Protein 8ON4 (pdb70)

Organism: Bdellovibrio bacteriovorus (strain ATCC 15356 / DSM 50701 / NCIMB 9529 / HD100) (NCBI:txid264462)

Nearest PDB structures (foldseek):
  8on4-assembly1_A  TM=1.005E+00  e=2.276E-37  Bdellovibrio bacteriovorus HD100
  8oml-assembly1_B  TM=9.926E-01  e=1.071E-33  Bdellovibrio bacteriovorus HD100
  4uw8-assembly3_H  TM=2.958E-01  e=2.682E+00  Tequintavirus T5
  5aq5-assembly1_C  TM=2.755E-01  e=2.428E+00  Tequintavirus T5
  4uw8-assembly3_G  TM=2.967E-01  e=3.272E+00  Tequintavirus T5

Foldseek 3Di:
DKDKDKAAPDDPPDPDHFIKIWIWDAPVVGDDTDTQWILGSVRAIDGNDDDDPHNDHYPDDDADDDQEEWEWDAAPVGTDIDGSDDFVRLVVQAFDKHKDFWWYYWAFHQPPQFQDDPQGTKIFATDTDPWGWMKIWGWDDPVPTIKIWIKTWADWTFIAHSVRHGPAIGIWIKTWMWIQDVVRRGIHTNWMWIDHPPRTDTTD

B-factor: mean 30.62, std 11.07, range [15.85, 95.48]

Solvent-accessible surface area: 10779 Å² total; per-residue (Å²): 131,73,40,105,59,157,50,62,50,106,99,73,147,67,126,83,38,20,51,48,56,21,55,14,59,33,84,159,90,50,139,45,45,74,73,64,42,0,64,22,102,74,34,11,33,0,55,44,39,46,81,5,129,45,133,114,30,48,112,56,76,142,188,64,76,100,47,29,75,0,21,0,20,50,37,127,76,30,44,86,31,62,31,59,17,90,32,72,91,0,60,77,57,73,53,67,72,6,94,16,92,18,8,2,0,52,0,7,0,24,77,73,6,0,60,43,28,103,41,42,0,6,43,0,24,9,71,68,41,118,194,7,5,61,0,68,0,56,3,84,43,77,70,82,25,0,4,0,54,0,72,3,47,10,96,40,0,1,4,51,44,70,89,44,78,85,98,23,70,5,107,4,62,0,61,0,13,0,26,53,21,78,94,35,82,39,11,21,0,62,75,3,110,10,104,0,63,135,75,114,2,35,1,147

Structure (mmCIF, N/CA/C/O backbone):
data_8ON4
#
_entry.id   8ON4
#
_cell.length_a   82.940
_cell.length_b   82.940
_cell.length_c   67.670
_cell.angle_alpha   90.00
_cell.angle_beta   90.00
_cell.angle_gamma   120.00
#
_symmetry.space_group_name_H-M   'H 3'
#
loop_
_entity.id
_entity.type
_entity.pdbx_description
1 polymer 'Cell wall surface anchor family protein'
2 water water
#
loop_
_atom_site.group_PDB
_atom_site.id
_atom_site.type_symbol
_atom_site.label_atom_id
_atom_site.label_alt_id
_atom_site.label_comp_id
_atom_site.label_asym_id
_atom_site.label_entity_id
_atom_site.label_seq_id
_atom_site.pdbx_PDB_ins_code
_atom_site.Cartn_x
_atom_site.Cartn_y
_atom_site.Cartn_z
_atom_site.occupancy
_atom_site.B_iso_or_equiv
_atom_site.auth_seq_id
_atom_site.auth_comp_id
_atom_site.auth_asym_id
_atom_site.auth_atom_id
_atom_site.pdbx_PDB_model_num
ATOM 1 N N . ASN A 1 36 ? 10.911 -10.464 -6.561 1.00 52.32 948 ASN A N 1
ATOM 2 C CA . ASN A 1 36 ? 10.311 -9.265 -5.978 1.00 48.14 948 ASN A CA 1
ATOM 3 C C . ASN A 1 36 ? 9.753 -8.316 -7.038 1.00 37.48 948 ASN A C 1
ATOM 4 O O . ASN A 1 36 ? 10.326 -8.147 -8.112 1.00 40.04 948 ASN A O 1
ATOM 9 N N . ALA A 1 37 ? 8.610 -7.717 -6.725 1.00 38.59 949 ALA A N 1
ATOM 10 C CA . ALA A 1 37 ? 7.979 -6.719 -7.570 1.00 39.22 949 ALA A CA 1
ATOM 11 C C . ALA A 1 37 ? 7.595 -5.547 -6.685 1.00 35.07 949 ALA A C 1
ATOM 12 O O . ALA A 1 37 ? 7.378 -5.717 -5.486 1.00 43.22 949 ALA A O 1
ATOM 14 N N . SER A 1 38 ? 7.507 -4.359 -7.275 1.00 41.42 950 SER A N 1
ATOM 15 C CA . SER A 1 38 ? 7.208 -3.182 -6.472 1.00 35.89 950 SER A CA 1
ATOM 16 C C . SER A 1 38 ? 6.753 -2.049 -7.369 1.00 37.62 950 SER A C 1
ATOM 17 O O . SER A 1 38 ? 7.003 -2.047 -8.575 1.00 33.85 950 SER A O 1
ATOM 20 N N . ILE A 1 39 ? 6.099 -1.069 -6.752 1.00 39.07 951 ILE A N 1
ATOM 21 C CA . ILE A 1 39 ? 5.634 0.129 -7.443 1.00 32.77 951 ILE A CA 1
ATOM 22 C C . ILE A 1 39 ? 6.144 1.321 -6.645 1.00 34.89 951 ILE A C 1
ATOM 23 O O . ILE A 1 39 ? 5.890 1.416 -5.438 1.00 41.59 951 ILE A O 1
ATOM 28 N N . ASN A 1 40 ? 6.885 2.207 -7.300 1.00 36.64 952 ASN A N 1
ATOM 29 C CA . ASN A 1 40 ? 7.506 3.345 -6.636 1.00 33.23 952 ASN A CA 1
ATOM 30 C C . ASN A 1 40 ? 6.993 4.661 -7.204 1.00 31.38 952 ASN A C 1
ATOM 31 O O . ASN A 1 40 ? 6.792 4.801 -8.412 1.00 33.76 952 ASN A O 1
ATOM 36 N N . PHE A 1 41 ? 6.790 5.632 -6.321 1.00 41.06 953 PHE A N 1
ATOM 37 C CA . PHE A 1 41 ? 6.471 6.994 -6.718 1.00 35.18 953 PHE A CA 1
ATOM 38 C C . PHE A 1 41 ? 7.756 7.792 -6.577 1.00 35.83 953 PHE A C 1
ATOM 39 O O . PHE A 1 41 ? 8.352 7.814 -5.496 1.00 40.70 953 PHE A O 1
ATOM 47 N N . VAL A 1 42 ? 8.189 8.422 -7.670 1.00 33.83 954 VAL A N 1
ATOM 48 C CA . VAL A 1 42 ? 9.526 8.997 -7.773 1.00 39.34 954 VAL A CA 1
ATOM 49 C C . VAL A 1 42 ? 9.419 10.446 -8.224 1.00 36.09 954 VAL A C 1
ATOM 50 O O . VAL A 1 42 ? 8.766 10.735 -9.227 1.00 34.76 954 VAL A O 1
ATOM 54 N N . ALA A 1 43 ? 10.079 11.350 -7.503 1.00 42.07 955 ALA A N 1
ATOM 55 C CA . ALA A 1 43 ? 10.124 12.751 -7.909 1.00 38.67 955 ALA A CA 1
ATOM 56 C C . ALA A 1 43 ? 10.859 12.901 -9.237 1.00 40.23 955 ALA A C 1
ATOM 57 O O . ALA A 1 43 ? 11.892 12.264 -9.466 1.00 45.04 955 ALA A O 1
ATOM 59 N N . THR A 1 44 ? 10.319 13.741 -10.123 1.00 39.40 956 THR A N 1
ATOM 60 C CA . THR A 1 44 ? 10.926 13.991 -11.428 1.00 35.34 956 THR A CA 1
ATOM 61 C C . THR A 1 44 ? 11.552 15.378 -11.548 1.00 39.60 956 THR A C 1
ATOM 62 O O . THR A 1 44 ? 11.935 15.783 -12.652 1.00 41.28 956 THR A O 1
ATOM 66 N N . GLU A 1 45 ? 11.662 16.104 -10.443 1.00 42.58 957 GLU A N 1
ATOM 67 C CA . GLU A 1 45 ? 12.254 17.436 -10.373 1.00 42.30 957 GLU A CA 1
ATOM 68 C C . GLU A 1 45 ? 12.442 17.771 -8.900 1.00 47.19 957 GLU A C 1
ATOM 69 O O . GLU A 1 45 ? 11.947 17.067 -8.015 1.00 44.51 957 GLU A O 1
ATOM 75 N N . ALA A 1 46 ? 13.166 18.854 -8.644 1.00 47.65 958 ALA A N 1
ATOM 76 C CA . ALA A 1 46 ? 13.276 19.352 -7.283 1.00 49.45 958 ALA A CA 1
ATOM 77 C C . ALA A 1 46 ? 11.914 19.843 -6.805 1.00 54.34 958 ALA A C 1
ATOM 78 O O . ALA A 1 46 ? 11.131 20.394 -7.582 1.00 60.02 958 ALA A O 1
ATOM 80 N N . HIS A 1 47 ? 11.618 19.615 -5.524 1.00 61.40 959 HIS A N 1
ATOM 81 C CA . HIS A 1 47 ? 10.360 20.043 -4.908 1.00 69.66 959 HIS A CA 1
ATOM 82 C C . HIS A 1 47 ? 10.684 21.045 -3.806 1.00 66.54 959 HIS A C 1
ATOM 83 O O . HIS A 1 47 ? 11.197 20.660 -2.750 1.00 76.51 959 HIS A O 1
ATOM 90 N N . THR A 1 48 ? 10.393 22.326 -4.047 1.00 63.44 960 THR A N 1
ATOM 91 C CA . THR A 1 48 ? 10.540 23.351 -3.016 1.00 79.45 960 THR A CA 1
ATOM 92 C C . THR A 1 48 ? 9.283 23.427 -2.155 1.00 80.98 960 THR A C 1
ATOM 93 O O . THR A 1 48 ? 9.355 23.367 -0.923 1.00 86.46 960 THR A O 1
ATOM 97 N N . ALA A 1 49 ? 8.130 23.594 -2.794 1.00 88.85 961 ALA A N 1
ATOM 98 C CA . ALA A 1 49 ? 6.873 23.319 -2.128 1.00 80.92 961 ALA A CA 1
ATOM 99 C C . ALA A 1 49 ? 6.744 21.813 -1.959 1.00 78.57 961 ALA A C 1
ATOM 100 O O . ALA A 1 49 ? 7.331 21.034 -2.716 1.00 77.56 961 ALA A O 1
ATOM 102 N N . SER A 1 50 ? 5.976 21.406 -0.943 1.00 79.91 962 SER A N 1
ATOM 103 C CA . SER A 1 50 ? 5.803 19.986 -0.645 1.00 78.89 962 SER A CA 1
ATOM 104 C C . SER A 1 50 ? 5.402 19.185 -1.884 1.00 78.88 962 SER A C 1
ATOM 105 O O . SER A 1 50 ? 5.692 17.985 -1.976 1.00 74.31 962 SER A O 1
ATOM 108 N N . ALA A 1 51 ? 4.760 19.832 -2.851 1.00 72.46 963 ALA A N 1
ATOM 109 C CA . ALA A 1 51 ? 4.289 19.191 -4.065 1.00 67.39 963 ALA A CA 1
ATOM 110 C C . ALA A 1 51 ? 5.190 19.531 -5.250 1.00 62.68 963 ALA A C 1
ATOM 111 O O . ALA A 1 51 ? 5.781 20.612 -5.319 1.00 68.31 963 ALA A O 1
ATOM 113 N N . GLY A 1 52 ? 5.277 18.595 -6.187 1.00 51.60 964 GLY A N 1
ATOM 114 C CA . GLY A 1 52 ? 6.066 18.784 -7.391 1.00 51.81 964 GLY A CA 1
ATOM 115 C C . GLY A 1 52 ? 5.892 17.590 -8.305 1.00 42.77 964 GLY A C 1
ATOM 116 O O . GLY A 1 52 ? 5.124 16.664 -8.014 1.00 47.93 964 GLY A O 1
ATOM 117 N N . GLY A 1 53 ? 6.632 17.619 -9.413 1.00 43.22 965 GLY A N 1
ATOM 118 C CA . GLY A 1 53 ? 6.497 16.575 -10.418 1.00 38.67 965 GLY A CA 1
ATOM 119 C C . GLY A 1 53 ? 6.945 15.213 -9.910 1.00 37.01 965 GLY A C 1
ATOM 120 O O . GLY A 1 53 ? 7.919 15.092 -9.162 1.00 41.67 965 GLY A O 1
ATOM 121 N N . ALA A 1 54 ? 6.244 14.173 -10.367 1.00 30.43 966 ALA A N 1
ATOM 122 C CA . ALA A 1 54 ? 6.472 12.807 -9.909 1.00 35.16 966 ALA A CA 1
ATOM 123 C C . ALA A 1 54 ? 5.964 11.836 -10.967 1.00 29.94 966 ALA A C 1
ATOM 124 O O . ALA A 1 54 ? 5.061 12.168 -11.743 1.00 31.92 966 ALA A O 1
ATOM 126 N N . LYS A 1 55 ? 6.558 10.633 -10.984 1.00 34.43 967 LYS A N 1
ATOM 127 C CA . LYS A 1 55 ? 6.200 9.539 -11.882 1.00 26.69 967 LYS A CA 1
ATOM 128 C C . LYS A 1 55 ? 5.941 8.271 -11.077 1.00 28.04 967 LYS A C 1
ATOM 129 O O . LYS A 1 55 ? 6.294 8.162 -9.897 1.00 30.24 967 LYS A O 1
ATOM 135 N N . ILE A 1 56 ? 5.321 7.297 -11.737 1.00 29.02 968 ILE A N 1
ATOM 136 C CA . ILE A 1 56 ? 5.118 5.963 -11.179 1.00 27.07 968 ILE A CA 1
ATOM 137 C C . ILE A 1 56 ? 6.003 4.997 -11.950 1.00 26.39 968 ILE A C 1
ATOM 138 O O . ILE A 1 56 ? 5.969 4.962 -13.183 1.00 27.81 968 ILE A O 1
ATOM 143 N N . ILE A 1 57 ? 6.817 4.232 -11.237 1.00 29.38 969 ILE A N 1
ATOM 144 C CA . ILE A 1 57 ? 7.629 3.187 -11.849 1.00 32.51 969 ILE A CA 1
ATOM 145 C C . ILE A 1 57 ? 7.205 1.821 -11.331 1.00 28.67 969 ILE A C 1
ATOM 146 O O . ILE A 1 57 ? 6.849 1.665 -10.158 1.00 32.62 969 ILE A O 1
ATOM 151 N N . PHE A 1 58 ? 7.227 0.841 -12.223 1.00 31.49 970 PHE A N 1
ATOM 152 C CA . PHE A 1 58 ? 6.800 -0.516 -11.928 1.00 30.91 970 PHE A CA 1
ATOM 153 C C . PHE A 1 58 ? 8.007 -1.401 -12.171 1.00 29.36 970 PHE A C 1
ATOM 154 O O . PHE A 1 58 ? 8.531 -1.431 -13.302 1.00 30.83 970 PHE A O 1
ATOM 162 N N . ASN A 1 59 ? 8.418 -2.125 -11.116 1.00 33.03 971 ASN A N 1
ATOM 163 C CA . ASN A 1 59 ? 9.603 -2.963 -11.104 1.00 30.65 971 ASN A CA 1
ATOM 164 C C . ASN A 1 59 ? 9.192 -4.413 -10.910 1.00 30.39 971 ASN A C 1
ATOM 165 O O . ASN A 1 59 ? 8.362 -4.721 -10.053 1.00 34.98 971 ASN A O 1
ATOM 170 N N . THR A 1 60 ? 9.787 -5.293 -11.708 1.00 32.37 972 THR A N 1
ATOM 171 C CA . THR A 1 60 ? 9.681 -6.733 -11.532 1.00 34.60 972 THR A CA 1
ATOM 172 C C . THR A 1 60 ? 11.062 -7.368 -11.656 1.00 35.16 972 THR A C 1
ATOM 173 O O . THR A 1 60 ? 11.984 -6.796 -12.242 1.00 34.64 972 THR A O 1
ATOM 177 N N . THR A 1 61 ? 11.197 -8.566 -11.099 1.00 37.04 973 THR A N 1
ATOM 178 C CA . THR A 1 61 ? 12.436 -9.326 -11.160 1.00 37.35 973 THR A CA 1
ATOM 179 C C . THR A 1 61 ? 12.298 -10.374 -12.254 1.00 37.26 973 THR A C 1
ATOM 180 O O . THR A 1 61 ? 11.358 -11.174 -12.234 1.00 40.10 973 THR A O 1
ATOM 184 N N . ASN A 1 62 ? 13.214 -10.349 -13.220 1.00 35.93 974 ASN A N 1
ATOM 185 C CA . ASN A 1 62 ? 13.276 -11.427 -14.195 1.00 36.64 974 ASN A CA 1
ATOM 186 C C . ASN A 1 62 ? 13.524 -12.760 -13.514 1.00 39.07 974 ASN A C 1
ATOM 187 O O . ASN A 1 62 ? 14.246 -12.851 -12.518 1.00 41.87 974 ASN A O 1
ATOM 192 N N . ASN A 1 63 ? 12.907 -13.802 -14.064 1.00 39.00 975 ASN A N 1
ATOM 193 C CA . ASN A 1 63 ? 13.201 -15.156 -13.630 1.00 41.61 975 ASN A CA 1
ATOM 194 C C . ASN A 1 63 ? 14.706 -15.411 -13.661 1.00 46.55 975 ASN A C 1
ATOM 195 O O . ASN A 1 63 ? 15.404 -15.000 -14.593 1.00 44.98 975 ASN A O 1
ATOM 200 N N . GLY A 1 64 ? 15.209 -16.055 -12.611 1.00 47.44 976 GLY A N 1
ATOM 201 C CA . GLY A 1 64 ? 16.629 -16.251 -12.465 1.00 50.91 976 GLY A CA 1
ATOM 202 C C . GLY A 1 64 ? 17.392 -15.074 -11.896 1.00 53.25 976 GLY A C 1
ATOM 203 O O . GLY A 1 64 ? 18.542 -15.253 -11.472 1.00 59.48 976 GLY A O 1
ATOM 204 N N . ALA A 1 65 ? 16.807 -13.880 -11.869 1.00 51.98 977 ALA A N 1
ATOM 205 C CA . ALA A 1 65 ? 17.468 -12.726 -11.279 1.00 57.86 977 ALA A CA 1
ATOM 206 C C . ALA A 1 65 ? 17.143 -12.627 -9.794 1.00 54.40 977 ALA A C 1
ATOM 207 O O . ALA A 1 65 ? 16.233 -13.283 -9.285 1.00 56.78 977 ALA A O 1
ATOM 209 N N . THR A 1 66 ? 17.908 -11.788 -9.092 1.00 55.45 978 THR A N 1
ATOM 210 C CA . THR A 1 66 ? 17.664 -11.530 -7.679 1.00 62.39 978 THR A CA 1
ATOM 211 C C . THR A 1 66 ? 17.225 -10.107 -7.393 1.00 72.50 978 THR A C 1
ATOM 212 O O . THR A 1 66 ? 16.623 -9.865 -6.342 1.00 78.18 978 THR A O 1
ATOM 216 N N . GLY A 1 67 ? 17.531 -9.168 -8.281 1.00 51.78 979 GLY A N 1
ATOM 217 C CA . GLY A 1 67 ? 17.121 -7.785 -8.131 1.00 52.27 979 GLY A CA 1
ATOM 218 C C . GLY A 1 67 ? 16.032 -7.437 -9.127 1.00 42.83 979 GLY A C 1
ATOM 219 O O . GLY A 1 67 ? 16.017 -7.932 -10.256 1.00 44.02 979 GLY A O 1
ATOM 220 N N . SER A 1 68 ? 15.113 -6.586 -8.701 1.00 44.71 980 SER A N 1
ATOM 221 C CA . SER A 1 68 ? 14.094 -6.098 -9.606 1.00 36.87 980 SER A CA 1
ATOM 222 C C . SER A 1 68 ? 14.667 -4.988 -10.474 1.00 46.90 980 SER A C 1
ATOM 223 O O . SER A 1 68 ? 15.621 -4.300 -10.097 1.00 43.58 980 SER A O 1
ATOM 226 N N . THR A 1 69 ? 14.089 -4.839 -11.661 1.00 37.54 981 THR A N 1
ATOM 227 C CA . THR A 1 69 ? 14.483 -3.808 -12.606 1.00 32.03 981 THR A CA 1
ATOM 228 C C . THR A 1 69 ? 13.224 -3.088 -13.045 1.00 32.79 981 THR A C 1
ATOM 229 O O . THR A 1 69 ? 12.135 -3.673 -13.076 1.00 34.42 981 THR A O 1
ATOM 233 N N . GLU A 1 70 ? 13.375 -1.819 -13.405 1.00 30.96 982 GLU A N 1
ATOM 234 C CA . GLU A 1 70 ? 12.218 -1.046 -13.828 1.00 30.32 982 GLU A CA 1
ATOM 235 C C . GLU A 1 70 ? 11.745 -1.515 -15.206 1.00 27.85 982 GLU A C 1
ATOM 236 O O . GLU A 1 70 ? 12.525 -1.571 -16.165 1.00 29.18 982 GLU A O 1
ATOM 242 N N . LYS A 1 71 ? 10.457 -1.857 -15.300 1.00 27.86 983 LYS A N 1
ATOM 243 C CA . LYS A 1 71 ? 9.870 -2.363 -16.531 1.00 25.98 983 LYS A CA 1
ATOM 244 C C . LYS A 1 71 ? 8.891 -1.400 -17.178 1.00 25.39 983 LYS A C 1
ATOM 245 O O . LYS A 1 71 ? 8.752 -1.412 -18.409 1.00 25.27 983 LYS A O 1
ATOM 251 N N . VAL A 1 72 ? 8.170 -0.603 -16.385 1.00 26.12 984 VAL A N 1
ATOM 252 C CA . VAL A 1 72 ? 7.205 0.345 -16.947 1.00 29.13 984 VAL A CA 1
ATOM 253 C C . VAL A 1 72 ? 7.290 1.643 -16.166 1.00 26.19 984 VAL A C 1
ATOM 254 O O . VAL A 1 72 ? 7.613 1.639 -14.976 1.00 26.66 984 VAL A O 1
ATOM 258 N N . VAL A 1 73 ? 6.999 2.757 -16.838 1.00 24.96 985 VAL A N 1
ATOM 259 C CA . VAL A 1 73 ? 6.887 4.059 -16.183 1.00 24.82 985 VAL A CA 1
ATOM 260 C C . VAL A 1 73 ? 5.643 4.754 -16.719 1.00 24.65 985 VAL A C 1
ATOM 261 O O . VAL A 1 73 ? 5.351 4.695 -17.916 1.00 23.99 985 VAL A O 1
ATOM 265 N N . ILE A 1 74 ? 4.895 5.378 -15.822 1.00 24.62 986 ILE A N 1
ATOM 266 C CA . ILE A 1 74 ? 3.898 6.382 -16.161 1.00 26.31 986 ILE A CA 1
ATOM 267 C C . ILE A 1 74 ? 4.508 7.698 -15.712 1.00 25.45 986 ILE A C 1
ATOM 268 O O . ILE A 1 74 ? 4.599 7.963 -14.505 1.00 26.60 986 ILE A O 1
ATOM 273 N N . ASP A 1 75 ? 4.968 8.490 -16.673 1.00 25.51 987 ASP A N 1
ATOM 274 C CA . ASP A 1 75 ? 5.791 9.651 -16.385 1.00 24.52 987 ASP A CA 1
ATOM 275 C C . ASP A 1 75 ? 4.957 10.824 -15.890 1.00 26.42 987 ASP A C 1
ATOM 276 O O . ASP A 1 75 ? 3.723 10.789 -15.844 1.00 27.35 987 ASP A O 1
ATOM 281 N N . GLN A 1 76 ? 5.664 11.872 -15.470 1.00 26.19 988 GLN A N 1
ATOM 282 C CA . GLN A 1 76 ? 4.981 13.056 -14.971 1.00 27.09 988 GLN A CA 1
ATOM 283 C C . GLN A 1 76 ? 4.095 13.688 -16.034 1.00 30.24 988 GLN A C 1
ATOM 284 O O . GLN A 1 76 ? 3.090 14.324 -15.702 1.00 28.63 988 GLN A O 1
ATOM 290 N N . ASN A 1 77 ? 4.444 13.526 -17.302 1.00 28.26 989 ASN A N 1
ATOM 291 C CA . ASN A 1 77 ? 3.680 14.089 -18.400 1.00 24.49 989 ASN A CA 1
ATOM 292 C C . ASN A 1 77 ? 2.611 13.121 -18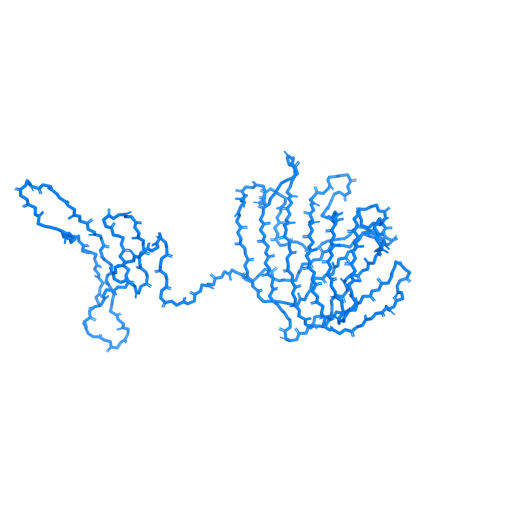.905 1.00 28.88 989 ASN A C 1
ATOM 293 O O . ASN A 1 77 ? 1.956 13.403 -19.913 1.00 29.83 989 ASN A O 1
ATOM 298 N N . GLY A 1 78 ? 2.425 11.987 -18.228 1.00 27.14 990 GLY A N 1
ATOM 299 C CA . GLY A 1 78 ? 1.462 10.977 -18.635 1.00 25.34 990 GLY A CA 1
ATOM 300 C C . GLY A 1 78 ? 1.936 10.016 -19.704 1.00 24.13 990 GLY A C 1
ATOM 301 O O . GLY A 1 78 ? 1.170 9.126 -20.094 1.00 25.33 990 GLY A O 1
ATOM 302 N N . ASN A 1 79 ? 3.148 10.191 -20.229 1.00 25.36 991 ASN A N 1
ATOM 303 C CA . ASN A 1 79 ? 3.670 9.266 -21.216 1.00 21.62 991 ASN A CA 1
ATOM 304 C C . ASN A 1 79 ? 3.946 7.938 -20.535 1.00 25.43 991 ASN A C 1
ATOM 305 O O . ASN A 1 79 ? 4.395 7.895 -19.385 1.00 27.66 991 ASN A O 1
ATOM 310 N N . VAL A 1 80 ? 3.625 6.846 -21.219 1.00 22.74 992 VAL A N 1
ATOM 311 C CA . VAL A 1 80 ? 3.851 5.512 -20.687 1.00 24.70 992 VAL A CA 1
ATOM 312 C C . VAL A 1 80 ? 5.036 4.918 -21.435 1.00 23.05 992 VAL A C 1
ATOM 313 O O . VAL A 1 80 ? 5.035 4.868 -22.669 1.00 24.30 992 VAL A O 1
ATOM 317 N N . GLY A 1 81 ? 6.063 4.513 -20.697 1.00 22.15 993 GLY A N 1
ATOM 318 C CA . GLY A 1 81 ? 7.228 3.844 -21.267 1.00 21.11 993 GLY A CA 1
ATOM 319 C C . GLY A 1 81 ? 7.247 2.382 -20.849 1.00 24.90 993 GLY A C 1
ATOM 320 O O . GLY A 1 81 ? 7.184 2.066 -19.664 1.00 25.25 993 GLY A O 1
ATOM 321 N N . VAL A 1 82 ? 7.348 1.504 -21.833 1.00 23.02 994 VAL A N 1
ATOM 322 C CA . VAL A 1 82 ? 7.403 0.071 -21.602 1.00 22.85 994 VAL A CA 1
ATOM 323 C C . VAL A 1 82 ? 8.790 -0.380 -22.041 1.00 22.57 994 VAL A C 1
ATOM 324 O O . VAL A 1 82 ? 9.078 -0.527 -23.233 1.00 23.59 994 VAL A O 1
ATOM 328 N N . GLY A 1 83 ? 9.679 -0.579 -21.079 1.00 25.71 995 GLY A N 1
ATOM 329 C CA . GLY A 1 83 ? 11.087 -0.748 -21.411 1.00 24.17 995 GLY A CA 1
ATOM 330 C C . GLY A 1 83 ? 11.812 0.526 -21.805 1.00 23.78 995 GLY A C 1
ATOM 331 O O . GLY A 1 83 ? 12.945 0.460 -22.305 1.00 29.13 995 GLY A O 1
ATOM 332 N N . VAL A 1 84 ? 11.186 1.681 -21.584 1.00 23.05 996 VAL A N 1
ATOM 333 C CA . VAL A 1 84 ? 11.703 2.997 -21.922 1.00 26.64 996 VAL A CA 1
ATOM 334 C C . VAL A 1 84 ? 11.621 3.847 -20.658 1.00 25.73 996 VAL A C 1
ATOM 335 O O . VAL A 1 84 ? 10.561 3.933 -20.031 1.00 24.77 996 VAL A O 1
ATOM 339 N N . GLY A 1 85 ? 12.729 4.482 -20.282 1.00 26.91 997 GLY A N 1
ATOM 340 C CA . GLY A 1 85 ? 12.742 5.160 -18.996 1.00 24.24 997 GLY A CA 1
ATOM 341 C C . GLY A 1 85 ? 12.241 6.591 -19.040 1.00 27.36 997 GLY A C 1
ATOM 342 O O . GLY A 1 85 ? 11.683 7.087 -18.057 1.00 27.18 997 GLY A O 1
ATOM 343 N N . ALA A 1 86 ? 12.477 7.256 -20.169 1.00 26.26 998 ALA A N 1
ATOM 344 C CA . ALA A 1 86 ? 12.095 8.652 -20.390 1.00 24.89 998 ALA A CA 1
ATOM 345 C C . ALA A 1 86 ? 11.297 8.705 -21.685 1.00 24.37 998 ALA A C 1
ATOM 346 O O . ALA A 1 86 ? 11.760 9.244 -22.700 1.00 27.59 998 ALA A O 1
ATOM 348 N N . PRO A 1 87 ? 10.075 8.167 -21.675 1.00 26.76 999 PRO A N 1
ATOM 349 C CA . PRO A 1 87 ? 9.308 8.066 -22.923 1.00 24.58 999 PRO A CA 1
ATOM 350 C C . PRO A 1 87 ? 8.990 9.439 -23.493 1.00 23.68 999 PRO A C 1
ATOM 351 O O . PRO A 1 87 ? 8.637 10.371 -22.764 1.00 25.58 999 PRO A O 1
ATOM 355 N N . THR A 1 88 ? 9.144 9.558 -24.807 1.00 24.72 1000 THR A N 1
ATOM 356 C CA . THR A 1 88 ? 8.694 10.751 -25.503 1.00 22.86 1000 THR A CA 1
ATOM 357 C C . THR A 1 88 ? 7.324 10.575 -26.141 1.00 23.66 1000 THR A C 1
ATOM 358 O O . THR A 1 88 ? 6.666 11.569 -26.467 1.00 23.33 1000 THR A O 1
ATOM 362 N N . ALA A 1 89 ? 6.874 9.341 -26.327 1.00 23.52 1001 ALA A N 1
ATOM 363 C CA . ALA A 1 89 ? 5.570 9.079 -26.902 1.00 21.12 1001 ALA A CA 1
ATOM 364 C C . ALA A 1 89 ? 4.568 8.722 -25.805 1.00 21.38 1001 ALA A C 1
ATOM 365 O O . ALA A 1 89 ? 4.923 8.189 -24.744 1.00 22.75 1001 ALA A O 1
ATOM 367 N N . LYS A 1 90 ? 3.291 8.998 -26.071 1.00 19.80 1002 LYS A N 1
ATOM 368 C CA . LYS A 1 90 ? 2.260 8.662 -25.098 1.00 22.83 1002 LYS A CA 1
ATOM 369 C C . LYS A 1 90 ? 2.272 7.170 -24.766 1.00 21.18 1002 LYS A C 1
ATOM 370 O O . LYS A 1 90 ? 2.060 6.784 -23.613 1.00 22.18 1002 LYS A O 1
A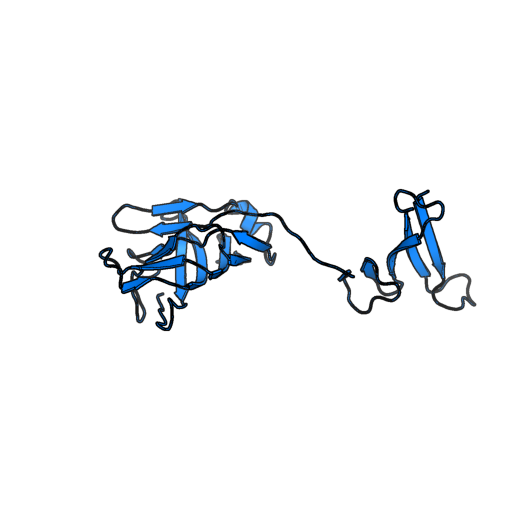TOM 376 N N . MET A 1 91 ? 2.535 6.315 -25.758 1.00 21.11 1003 MET A N 1
ATOM 377 C CA . MET A 1 91 ? 2.722 4.874 -25.537 1.00 20.71 1003 MET A CA 1
ATOM 378 C C . MET A 1 91 ? 4.030 4.550 -26.249 1.00 22.57 1003 MET A C 1
ATOM 379 O O . MET A 1 91 ? 4.088 4.498 -27.483 1.00 21.45 1003 MET A O 1
ATOM 384 N N . ASP A 1 92 ? 5.087 4.340 -25.483 1.00 19.89 1004 ASP A N 1
ATOM 385 C CA . ASP A 1 92 ? 6.452 4.170 -25.979 1.00 19.27 1004 ASP A CA 1
ATOM 386 C C . ASP A 1 92 ? 6.899 2.755 -25.620 1.00 21.29 1004 ASP A C 1
ATOM 387 O O . ASP A 1 92 ? 7.258 2.487 -24.469 1.00 22.18 1004 ASP A O 1
ATOM 392 N N . VAL A 1 93 ? 6.939 1.869 -26.612 1.00 20.15 1005 VAL A N 1
ATOM 393 C CA . VAL A 1 93 ? 7.132 0.429 -26.406 1.00 20.21 1005 VAL A CA 1
ATOM 394 C C . VAL A 1 93 ? 8.495 0.005 -26.936 1.00 21.89 1005 VAL A C 1
ATOM 395 O O . VAL A 1 93 ? 8.761 0.132 -28.143 1.00 21.04 1005 VAL A O 1
ATOM 399 N N . ASN A 1 94 ? 9.340 -0.550 -26.056 1.00 19.47 1006 ASN A N 1
ATOM 400 C CA . ASN A 1 94 ? 10.682 -1.015 -26.432 1.00 19.82 1006 ASN A CA 1
ATOM 401 C C . ASN A 1 94 ? 10.622 -2.468 -26.901 1.00 22.20 1006 ASN A C 1
ATOM 402 O O . ASN A 1 94 ? 11.230 -3.373 -26.326 1.00 22.23 1006 ASN A O 1
ATOM 407 N N . GLY A 1 95 ? 9.831 -2.672 -27.951 1.00 21.04 1007 GLY A N 1
ATOM 408 C CA . GLY A 1 95 ? 9.663 -4.006 -28.496 1.00 20.05 1007 GLY A CA 1
ATOM 409 C 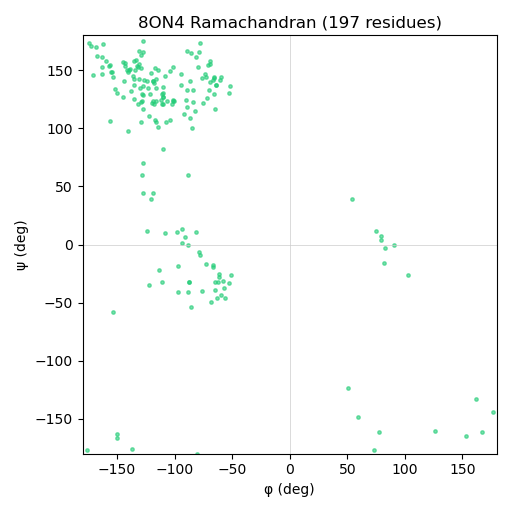C . GLY A 1 95 ? 8.496 -4.043 -29.456 1.00 21.17 1007 GLY A C 1
ATOM 410 O O . GLY A 1 95 ? 8.062 -3.011 -29.970 1.00 21.02 1007 GLY A O 1
ATOM 411 N N . GLY A 1 96 ? 8.022 -5.240 -29.707 1.00 20.67 1008 GLY A N 1
ATOM 412 C CA . GLY A 1 96 ? 6.921 -5.431 -30.624 1.00 22.86 1008 GLY A CA 1
ATOM 413 C C . GLY A 1 96 ? 5.541 -5.272 -29.977 1.00 19.47 1008 GLY A C 1
ATOM 414 O O . GLY A 1 96 ? 5.335 -5.272 -28.758 1.00 21.22 1008 GLY A O 1
ATOM 415 N N . ILE A 1 97 ? 4.546 -5.127 -30.838 1.00 18.74 1009 ILE A N 1
ATOM 416 C CA . ILE A 1 97 ? 3.152 -4.976 -30.438 1.00 18.58 1009 ILE A CA 1
ATOM 417 C C . ILE A 1 97 ? 2.374 -6.113 -31.077 1.00 21.37 1009 ILE A C 1
ATOM 418 O O . ILE A 1 97 ? 2.511 -6.365 -32.276 1.00 21.08 1009 ILE A O 1
ATOM 423 N N . LYS A 1 98 ? 1.593 -6.826 -30.275 1.00 19.64 1010 LYS A N 1
ATOM 424 C CA . LYS A 1 98 ? 0.797 -7.948 -30.752 1.00 20.02 1010 LYS A CA 1
ATOM 425 C C . LYS A 1 98 ? -0.670 -7.761 -30.413 1.00 19.61 1010 LYS A C 1
ATOM 426 O O . LYS A 1 98 ? -1.007 -7.315 -29.314 1.00 22.33 1010 LYS A O 1
ATOM 432 N N . GLN A 1 99 ? -1.533 -8.144 -31.352 1.00 18.90 1011 GLN A N 1
ATOM 433 C CA . GLN A 1 99 ? -2.981 -8.193 -31.194 1.00 19.43 1011 GLN A CA 1
ATOM 434 C C . GLN A 1 99 ? -3.491 -9.572 -31.586 1.00 20.47 1011 GLN A C 1
ATOM 435 O O . GLN A 1 99 ? -2.728 -10.423 -32.056 1.00 22.69 1011 GLN A O 1
ATOM 441 N N . PRO A 1 100 ? -4.784 -9.840 -31.416 1.00 20.67 1012 PRO A N 1
ATOM 442 C CA . PRO A 1 100 ? -5.268 -11.187 -31.704 1.00 21.65 1012 PRO A CA 1
ATOM 443 C C . PRO A 1 100 ? -5.227 -11.508 -33.193 1.00 25.95 1012 PRO A C 1
ATOM 444 O O . PRO A 1 100 ? -5.217 -10.622 -34.052 1.00 23.46 1012 PRO A O 1
ATOM 448 N N . ASN A 1 101 ? -5.144 -12.807 -33.480 1.00 20.12 1013 ASN A N 1
ATOM 449 C CA . ASN A 1 101 ? -5.237 -13.304 -34.841 1.00 21.31 1013 ASN A CA 1
ATOM 450 C C . ASN A 1 101 ? -6.704 -13.510 -35.165 1.00 22.25 1013 ASN A C 1
ATOM 451 O O . ASN A 1 101 ? -7.344 -14.412 -34.623 1.00 23.36 1013 ASN A O 1
ATOM 456 N N . TYR A 1 102 ? -7.250 -12.650 -36.026 1.00 20.86 1014 TYR A N 1
ATOM 457 C CA . TYR A 1 102 ? -8.667 -12.714 -36.336 1.00 21.35 1014 TYR A CA 1
ATOM 458 C C . TYR A 1 102 ? -8.970 -13.561 -37.562 1.00 22.27 1014 TYR A C 1
ATOM 459 O O . TYR A 1 102 ? -10.093 -13.504 -38.084 1.00 24.11 1014 TYR A O 1
ATOM 468 N N . GLY A 1 103 ? -8.007 -14.352 -38.032 1.00 20.27 1015 GLY A N 1
ATOM 469 C CA . GLY A 1 103 ? -8.337 -15.319 -39.052 1.00 23.02 1015 GLY A CA 1
ATOM 470 C C . GLY A 1 103 ? -8.480 -14.701 -40.432 1.00 20.96 1015 GLY A C 1
ATOM 471 O O . GLY A 1 103 ? -7.984 -13.600 -40.732 1.00 22.20 1015 GLY A O 1
ATOM 472 N N . ILE A 1 104 ? -9.156 -15.465 -41.301 1.00 22.10 1016 ILE A N 1
ATOM 473 C CA . ILE A 1 104 ? -9.365 -15.092 -42.698 1.00 21.84 1016 ILE A CA 1
ATOM 474 C C . ILE A 1 104 ? -10.712 -14.406 -42.799 1.00 19.91 1016 ILE A C 1
ATOM 475 O O . ILE A 1 104 ? -11.703 -14.868 -42.208 1.00 23.29 1016 ILE A O 1
ATOM 480 N N . ILE A 1 105 ? -10.768 -13.321 -43.561 1.00 20.82 1017 ILE A N 1
ATOM 481 C CA . ILE A 1 105 ? -11.982 -12.535 -43.728 1.00 22.02 1017 ILE A CA 1
ATOM 482 C C . ILE A 1 105 ? -12.507 -12.715 -45.145 1.00 22.51 1017 ILE A C 1
ATOM 483 O O . ILE A 1 105 ? -11.742 -12.683 -46.119 1.00 23.67 1017 ILE A O 1
ATOM 488 N N . SER A 1 106 ? -13.814 -12.918 -45.268 1.00 23.12 1018 SER A N 1
ATOM 489 C CA . SER A 1 106 ? -14.388 -13.050 -46.598 1.00 25.67 1018 SER A CA 1
ATOM 490 C C . SER A 1 106 ? -15.740 -12.360 -46.665 1.00 23.15 1018 SER A C 1
ATOM 491 O O . SER A 1 106 ? -16.449 -12.262 -45.660 1.00 25.39 1018 SER A O 1
ATOM 494 N N . ALA A 1 107 ? -16.074 -11.870 -47.864 1.00 21.97 1019 ALA A N 1
ATOM 495 C CA . ALA A 1 107 ? -17.389 -11.285 -48.133 1.00 21.31 1019 ALA A CA 1
ATOM 496 C C . ALA A 1 107 ? -17.599 -11.406 -49.634 1.00 22.84 1019 ALA A C 1
ATOM 497 O O . ALA A 1 107 ? -16.941 -10.697 -50.403 1.00 23.80 1019 ALA A O 1
ATOM 499 N N . VAL A 1 108 ? -18.469 -12.326 -50.041 1.00 24.42 1020 VAL A N 1
ATOM 500 C CA . VAL A 1 108 ? -18.693 -12.666 -51.439 1.00 23.91 1020 VAL A CA 1
ATOM 501 C C . VAL A 1 108 ? -20.183 -12.570 -51.700 1.00 26.70 1020 VAL A C 1
ATOM 502 O O . VAL A 1 108 ? -20.977 -13.359 -51.161 1.00 28.06 1020 VAL A O 1
ATOM 506 N N . ARG A 1 109 ? -20.569 -11.656 -52.577 1.00 26.15 1021 ARG A N 1
ATOM 507 C CA . ARG A 1 109 ? -21.928 -11.654 -53.081 1.00 26.66 1021 ARG A CA 1
ATOM 508 C C . ARG A 1 109 ? -21.862 -11.893 -54.584 1.00 31.61 1021 ARG A C 1
ATOM 509 O O . ARG A 1 109 ? -21.171 -11.158 -55.302 1.00 30.36 1021 ARG A O 1
ATOM 517 N N . ASN A 1 110 ? -22.511 -12.954 -55.046 1.00 30.97 1022 ASN A N 1
ATOM 518 C CA . ASN A 1 110 ? -22.548 -13.239 -56.475 1.00 37.84 1022 ASN A CA 1
ATOM 519 C C . ASN A 1 110 ? -23.848 -13.964 -56.795 1.00 36.80 1022 ASN A C 1
ATOM 520 O O . ASN A 1 110 ? -24.798 -13.945 -56.005 1.00 33.60 1022 ASN A O 1
ATOM 525 N N . SER A 1 111 ? -23.888 -14.598 -57.972 1.00 43.14 1023 SER A N 1
ATOM 526 C CA . SER A 1 111 ? -25.040 -15.392 -58.387 1.00 52.72 1023 SER A CA 1
ATOM 527 C C . SER A 1 111 ? -25.430 -16.434 -57.346 1.00 39.70 1023 SER A C 1
ATOM 528 O O . SER A 1 111 ? -26.621 -16.761 -57.202 1.00 44.82 1023 SER A O 1
ATOM 531 N N . GLY A 1 112 ? -24.440 -16.972 -56.624 1.00 37.34 1024 GLY A N 1
ATOM 532 C CA . GLY A 1 112 ? -24.692 -17.994 -55.626 1.00 38.93 1024 GLY A CA 1
ATOM 533 C C . GLY A 1 112 ? -25.352 -17.473 -54.376 1.00 40.37 1024 GLY A C 1
ATOM 534 O O . GLY A 1 112 ? -25.920 -18.260 -53.610 1.00 41.79 1024 GLY A O 1
ATOM 535 N N . GLY A 1 113 ? -25.324 -16.163 -54.169 1.00 31.77 1025 GLY A N 1
ATOM 536 C CA . GLY A 1 113 ? -25.926 -15.568 -53.002 1.00 33.37 1025 GLY A CA 1
ATOM 537 C C . GLY A 1 113 ? -24.945 -14.696 -52.261 1.00 29.58 1025 GLY A C 1
ATOM 538 O O . GLY A 1 113 ? -23.903 -14.287 -52.797 1.00 29.09 1025 GLY A O 1
ATOM 539 N N . VAL A 1 114 ? -25.282 -14.446 -50.996 1.00 33.29 1026 VAL A N 1
ATOM 540 C CA . VAL A 1 114 ? -24.563 -13.559 -50.093 1.00 31.88 1026 VAL A CA 1
ATOM 541 C C . VAL A 1 114 ? -23.903 -14.420 -49.035 1.00 30.16 1026 VAL A C 1
ATOM 542 O O . VAL A 1 114 ? -24.593 -15.139 -48.304 1.00 34.32 1026 VAL A O 1
ATOM 546 N N . THR A 1 115 ? -22.581 -14.343 -48.934 1.00 27.20 1027 THR A N 1
ATOM 547 C CA . THR A 1 115 ? -21.871 -15.002 -47.847 1.00 27.78 1027 THR A CA 1
ATOM 548 C C . THR A 1 115 ? -20.835 -14.044 -47.286 1.00 31.35 1027 THR A C 1
ATOM 549 O O . THR A 1 115 ? -20.382 -13.112 -47.964 1.00 27.40 1027 THR A O 1
ATOM 553 N N . ALA A 1 116 ? -20.441 -14.295 -46.038 1.00 28.02 1028 ALA A N 1
ATOM 554 C CA . ALA A 1 116 ? -19.358 -13.555 -45.419 1.00 25.17 1028 ALA A CA 1
ATOM 555 C C . ALA A 1 116 ? -18.874 -14.324 -44.205 1.00 24.10 1028 ALA A C 1
ATOM 556 O O . ALA A 1 116 ? -19.657 -15.008 -43.535 1.00 31.20 1028 ALA A O 1
ATOM 558 N N . SER A 1 117 ? -17.580 -14.229 -43.951 1.00 26.29 1029 SER A N 1
ATOM 559 C CA . SER A 1 117 ? -16.963 -14.690 -42.716 1.00 26.97 1029 SER A CA 1
ATOM 560 C C . SER A 1 117 ? -16.257 -13.501 -42.104 1.00 29.25 1029 SER A C 1
ATOM 561 O O . SER A 1 117 ? -15.228 -13.044 -42.625 1.00 24.06 1029 SER A O 1
ATOM 564 N N . MET A 1 118 ? -16.795 -13.032 -40.980 1.00 27.91 1030 MET A N 1
ATOM 565 C CA . MET A 1 118 ? -16.327 -11.807 -40.355 1.00 23.51 1030 MET A CA 1
ATOM 566 C C . MET A 1 118 ? -16.221 -12.093 -38.862 1.00 23.70 1030 MET A C 1
ATOM 567 O O . MET A 1 118 ? -17.229 -12.488 -38.238 1.00 25.70 1030 MET A O 1
ATOM 572 N N . PRO A 1 119 ? -15.060 -11.878 -38.239 1.00 24.29 1031 PRO A N 1
ATOM 573 C CA . PRO A 1 119 ? -14.864 -12.301 -36.844 1.00 26.07 1031 PRO A CA 1
ATOM 574 C C . PRO A 1 119 ? -15.430 -11.354 -35.796 1.00 27.48 1031 PRO A C 1
ATOM 575 O O . PRO A 1 119 ? -15.161 -11.532 -34.604 1.00 27.60 1031 PRO A O 1
ATOM 579 N N . TRP A 1 120 ? -16.225 -10.382 -36.206 1.00 22.11 1032 TRP A N 1
ATOM 580 C CA . TRP A 1 120 ? -16.890 -9.460 -35.304 1.00 22.60 1032 TRP A CA 1
ATOM 581 C C . TRP A 1 120 ? -18.337 -9.311 -35.731 1.00 22.50 1032 TRP A C 1
ATOM 582 O O . TRP A 1 120 ? -18.662 -9.394 -36.917 1.00 26.78 1032 TRP A O 1
ATOM 593 N N . THR A 1 121 ? -19.202 -9.052 -34.757 1.00 26.17 1033 THR A N 1
ATOM 594 C CA . THR A 1 121 ? -20.564 -8.689 -35.094 1.00 22.89 1033 THR A CA 1
ATOM 595 C C . THR A 1 121 ? -20.641 -7.224 -35.513 1.00 23.30 1033 THR A C 1
ATOM 596 O O . THR A 1 121 ? -19.724 -6.423 -35.287 1.00 24.72 1033 THR A O 1
ATOM 600 N N . ASN A 1 122 ? -21.777 -6.888 -36.126 1.00 24.19 1034 ASN A N 1
ATOM 601 C CA . ASN A 1 122 ? -22.087 -5.498 -36.430 1.00 27.24 1034 ASN A CA 1
ATOM 602 C C . ASN A 1 122 ? -22.054 -4.645 -35.169 1.00 25.63 1034 ASN A C 1
ATOM 603 O O . ASN A 1 122 ? -21.449 -3.561 -35.148 1.00 24.72 1034 ASN A O 1
ATOM 608 N N . ALA A 1 123 ? -22.678 -5.137 -34.094 1.00 27.97 1035 ALA A N 1
ATOM 609 C CA . ALA A 1 123 ? -22.748 -4.361 -32.862 1.00 25.35 1035 ALA A CA 1
ATOM 610 C C . ALA A 1 123 ? -21.360 -4.159 -32.273 1.00 28.89 1035 ALA A C 1
ATOM 611 O O . ALA A 1 123 ? -21.038 -3.070 -31.788 1.00 23.99 1035 ALA A O 1
ATOM 613 N N . TYR A 1 124 ? -20.506 -5.184 -32.330 1.00 23.86 1036 TYR A N 1
ATOM 614 C CA . TYR A 1 124 ? -19.163 -5.034 -31.791 1.00 22.74 1036 TYR A CA 1
ATOM 615 C C . TYR A 1 124 ? -18.380 -3.965 -32.556 1.00 25.09 1036 TYR A C 1
ATOM 616 O O . TYR A 1 124 ? -17.732 -3.092 -31.954 1.00 24.22 1036 TYR A O 1
ATOM 625 N N . VAL A 1 125 ? -18.441 -4.011 -33.894 1.00 23.60 1037 VAL A N 1
ATOM 626 C CA . VAL A 1 125 ? -17.741 -3.015 -34.713 1.00 21.45 1037 VAL A CA 1
ATOM 627 C C . VAL A 1 125 ? -18.243 -1.617 -34.385 1.00 23.97 1037 VAL A C 1
ATOM 628 O O . VAL A 1 125 ? -17.448 -0.678 -34.218 1.00 21.45 1037 VAL A O 1
ATOM 632 N N . LEU A 1 126 ? -19.564 -1.463 -34.252 1.00 26.11 1038 LEU A N 1
ATOM 633 C CA . LEU A 1 126 ? -20.107 -0.149 -33.926 1.00 23.05 1038 LEU A CA 1
ATOM 634 C C . LEU A 1 126 ? -19.676 0.308 -32.544 1.00 25.75 1038 LEU A C 1
ATOM 635 O O . LEU A 1 126 ? -19.506 1.505 -32.327 1.00 26.48 1038 LEU A O 1
ATOM 640 N N . ALA A 1 127 ? -19.491 -0.619 -31.602 1.00 23.48 1039 ALA A N 1
ATOM 641 C CA . ALA A 1 127 ? -19.026 -0.210 -30.276 1.00 23.04 1039 ALA A CA 1
ATOM 642 C C . ALA A 1 127 ? -17.538 0.081 -30.212 1.00 27.55 1039 ALA A C 1
ATOM 643 O O . ALA A 1 127 ? -17.080 0.631 -29.206 1.00 25.24 1039 ALA A O 1
ATOM 645 N N . HIS A 1 128 ? -16.789 -0.226 -31.260 1.00 21.68 1040 HIS A N 1
ATOM 646 C CA . HIS A 1 128 ? -15.338 -0.176 -31.210 1.00 18.85 1040 HIS A CA 1
ATOM 647 C C . HIS A 1 128 ? -14.785 0.663 -32.348 1.00 20.36 1040 HIS A C 1
ATOM 648 O O . HIS A 1 128 ? -13.766 0.323 -32.978 1.00 19.71 1040 HIS A O 1
ATOM 655 N N . GLN A 1 129 ? -15.419 1.811 -32.571 1.00 22.02 1041 GLN A N 1
ATOM 656 C CA . GLN A 1 129 ? -15.025 2.708 -33.653 1.00 21.04 1041 GLN A CA 1
ATOM 657 C C . GLN A 1 129 ? -13.593 3.200 -33.502 1.00 21.41 1041 GLN A C 1
ATOM 658 O O . GLN A 1 129 ? -13.144 3.536 -32.408 1.00 20.68 1041 GLN A O 1
ATOM 664 N N . GLY A 1 130 ? -12.902 3.294 -34.630 1.00 19.03 1042 GLY A N 1
ATOM 665 C CA . GLY A 1 130 ? -11.546 3.807 -34.695 1.00 17.94 1042 GLY A CA 1
ATOM 666 C C . GLY A 1 130 ? -10.459 2.851 -34.290 1.00 19.38 1042 GLY A C 1
ATOM 667 O O . GLY A 1 130 ? -9.284 3.233 -34.311 1.00 21.22 1042 GLY A O 1
ATOM 668 N N . GLU A 1 131 ? -10.791 1.600 -33.987 1.00 17.41 1043 GLU A N 1
ATOM 669 C CA . GLU A 1 131 ? -9.800 0.663 -33.498 1.00 18.37 1043 GLU A CA 1
ATOM 670 C C . GLU A 1 131 ? -9.133 -0.076 -34.646 1.00 18.66 1043 GLU A C 1
ATOM 671 O O . GLU A 1 131 ? -9.808 -0.600 -35.539 1.00 19.02 1043 GLU A O 1
ATOM 677 N N . MET A 1 132 ? -7.809 -0.137 -34.595 1.00 18.55 1044 MET A N 1
ATOM 678 C CA A MET A 1 132 ? -7.026 -0.839 -35.593 0.55 18.24 1044 MET A CA 1
ATOM 679 C CA B MET A 1 132 ? -6.999 -0.835 -35.584 0.36 18.27 1044 MET A CA 1
ATOM 680 C CA C MET A 1 132 ? -7.011 -0.837 -35.590 0.09 18.28 1044 MET A CA 1
ATOM 681 C C . MET A 1 132 ? -6.646 -2.228 -35.082 1.00 19.61 1044 MET A C 1
ATOM 682 O O . MET A 1 132 ? -6.526 -2.462 -33.869 1.00 21.60 1044 MET A O 1
ATOM 695 N N . HIS A 1 133 ? -6.464 -3.153 -36.023 1.00 19.29 1045 HIS A N 1
ATOM 696 C CA . HIS A 1 133 ? -6.132 -4.549 -35.740 1.00 18.06 1045 HIS A CA 1
ATOM 697 C C . HIS A 1 133 ? -5.204 -5.018 -36.836 1.00 16.98 1045 HIS A C 1
ATOM 698 O O . HIS A 1 133 ? -5.524 -4.862 -38.011 1.00 19.52 1045 HIS A O 1
ATOM 705 N N . GLN A 1 134 ? -4.047 -5.566 -36.470 1.00 18.74 1046 GLN A N 1
ATOM 706 C CA . GLN A 1 134 ? -3.105 -6.088 -37.455 1.00 18.50 1046 GLN A CA 1
ATOM 707 C C . GLN A 1 134 ? -2.739 -7.526 -37.090 1.00 19.08 1046 GLN A C 1
ATOM 708 O O . GLN A 1 134 ? -2.500 -7.825 -35.919 1.00 20.16 1046 GLN A O 1
ATOM 714 N N . TRP A 1 135 ? -2.697 -8.420 -38.079 1.00 16.87 1047 TRP A N 1
ATOM 715 C CA . TRP A 1 135 ? -2.335 -9.820 -37.814 1.00 16.73 1047 TRP A CA 1
ATOM 716 C C . TRP A 1 135 ? -1.937 -10.484 -39.124 1.00 19.41 1047 TRP A C 1
ATOM 717 O O . TRP A 1 135 ? -2.069 -9.885 -40.188 1.00 19.97 1047 TRP A O 1
ATOM 728 N N . VAL A 1 136 ? -1.432 -11.712 -39.056 1.00 18.71 1048 VAL A N 1
ATOM 729 C CA . VAL A 1 136 ? -1.044 -12.450 -40.259 1.00 22.02 1048 VAL A CA 1
ATOM 730 C C . VAL A 1 136 ? -2.011 -13.598 -40.465 1.00 20.19 1048 VAL A C 1
ATOM 731 O O . VAL A 1 136 ? -2.178 -14.437 -39.572 1.00 21.11 1048 VAL A O 1
ATOM 735 N N . ALA A 1 137 ? -2.534 -13.731 -41.682 1.00 18.82 1049 ALA A N 1
ATOM 736 C CA . ALA A 1 137 ? -3.344 -14.906 -41.997 1.00 20.21 1049 ALA A CA 1
ATOM 737 C C . ALA A 1 137 ? -3.515 -15.006 -43.510 1.00 20.13 1049 ALA A C 1
ATOM 738 O O . ALA A 1 137 ? -3.068 -14.123 -44.262 1.00 19.97 1049 ALA A O 1
ATOM 740 N N A GLY A 1 138 ? -4.183 -16.076 -43.948 0.50 22.54 1050 GLY A N 1
ATOM 741 N N B GLY A 1 138 ? -4.183 -16.076 -43.948 0.50 22.54 1050 GLY A N 1
ATOM 742 C CA A GLY A 1 138 ? -4.504 -16.210 -45.355 0.50 21.60 1050 GLY A CA 1
ATOM 743 C CA B GLY A 1 138 ? -4.504 -16.210 -45.355 0.50 21.60 1050 GLY A CA 1
ATOM 744 C C A GLY A 1 138 ? -5.359 -15.058 -45.845 0.50 19.82 1050 GLY A C 1
ATOM 745 C C B GLY A 1 138 ? -5.359 -15.058 -45.845 0.50 19.82 1050 GLY A C 1
ATOM 746 O O A GLY A 1 138 ? -6.165 -14.493 -45.106 0.50 20.58 1050 GLY A O 1
ATOM 747 O O B GLY A 1 138 ? -6.165 -14.493 -45.106 0.50 20.58 1050 GLY A O 1
ATOM 748 N N . GLY A 1 139 ? -5.181 -14.721 -47.118 1.00 20.67 1051 GLY A N 1
ATOM 749 C CA . GLY A 1 139 ? -5.819 -13.554 -47.678 1.00 21.03 1051 GLY A CA 1
ATOM 750 C C . GLY A 1 139 ? -7.326 -13.649 -47.747 1.00 21.38 1051 GLY A C 1
ATOM 751 O O . GLY A 1 139 ? -7.929 -14.717 -47.615 1.00 22.61 1051 GLY A O 1
ATOM 752 N N . PRO A 1 140 ? -7.956 -12.503 -47.969 1.00 20.31 1052 PRO A N 1
ATOM 753 C CA . PRO A 1 140 ? -9.417 -12.458 -48.020 1.00 19.92 1052 PRO A CA 1
ATOM 754 C C . PRO A 1 140 ? -9.947 -12.894 -49.371 1.00 22.78 1052 PRO A C 1
ATOM 755 O O . PRO A 1 140 ? -9.241 -12.929 -50.387 1.00 24.24 1052 PRO A O 1
ATOM 759 N N . ILE A 1 141 ? -11.231 -13.246 -49.356 1.00 22.94 1053 ILE A N 1
ATOM 760 C CA A ILE A 1 141 ? -11.991 -13.554 -50.561 0.77 21.51 1053 ILE A CA 1
ATOM 761 C CA B ILE A 1 141 ? -11.988 -13.559 -50.557 0.23 21.55 1053 ILE A CA 1
ATOM 762 C C . ILE A 1 141 ? -13.095 -12.521 -50.654 1.00 20.05 1053 ILE A C 1
ATOM 763 O O . ILE A 1 141 ? -13.945 -12.425 -49.752 1.00 23.11 1053 ILE A O 1
ATOM 772 N N . LEU A 1 142 ? -13.061 -11.719 -51.720 1.00 20.29 1054 LEU A N 1
ATOM 773 C CA . LEU A 1 142 ? -13.887 -10.514 -51.801 1.00 21.51 1054 LEU A CA 1
ATOM 774 C C . LEU A 1 142 ? -14.497 -10.337 -53.179 1.00 22.90 1054 LEU A C 1
ATOM 775 O O . LEU A 1 142 ? -13.794 -10.421 -54.188 1.00 24.97 1054 LEU A O 1
ATOM 780 N N . GLN A 1 143 ? -15.804 -10.061 -53.224 1.00 21.90 1055 GLN A N 1
ATOM 781 C CA . GLN A 1 143 ? -16.501 -9.769 -54.471 1.00 23.61 1055 GLN A CA 1
ATOM 782 C C . GLN A 1 143 ? -17.909 -9.278 -54.160 1.00 26.55 1055 GLN A C 1
ATOM 783 O O . GLN A 1 143 ? -18.523 -9.704 -53.179 1.00 24.39 1055 GLN A O 1
ATOM 789 N N . ASP A 1 144 ? -18.404 -8.363 -54.986 1.00 25.30 1056 ASP A N 1
ATOM 790 C CA . ASP A 1 144 ? -19.846 -8.113 -55.091 1.00 28.68 1056 ASP A CA 1
ATOM 791 C C . ASP A 1 144 ? -20.170 -7.876 -56.558 1.00 29.88 1056 ASP A C 1
ATOM 792 O O . ASP A 1 144 ? -20.047 -6.748 -57.048 1.00 31.08 1056 ASP A O 1
ATOM 797 N N . SER A 1 145 ? -20.634 -8.925 -57.233 1.00 31.31 1057 SER A N 1
ATOM 798 C CA . SER A 1 145 ? -20.982 -8.822 -58.637 1.00 32.27 1057 SER A CA 1
ATOM 799 C C . SER A 1 145 ? -22.465 -8.609 -58.851 1.00 34.78 1057 SER A C 1
ATOM 800 O O . SER A 1 145 ? -22.931 -8.730 -59.987 1.00 36.21 1057 SER A O 1
ATOM 803 N N . VAL A 1 146 ? -23.218 -8.323 -57.793 1.00 35.87 1058 VAL A N 1
ATOM 804 C CA . VAL A 1 146 ? -24.640 -8.054 -57.905 1.00 38.71 1058 VAL A CA 1
ATOM 805 C C . VAL A 1 146 ? -24.924 -6.562 -57.956 1.00 40.83 1058 VAL A C 1
ATOM 806 O O . VAL A 1 146 ? -25.758 -6.121 -58.746 1.00 43.37 1058 VAL A O 1
ATOM 810 N N . THR A 1 147 ? -24.217 -5.785 -57.131 1.00 40.11 1059 THR A N 1
ATOM 811 C CA . THR A 1 147 ? -24.529 -4.382 -56.891 1.00 42.43 1059 THR A CA 1
ATOM 812 C C . THR A 1 147 ? -23.299 -3.566 -56.483 1.00 50.95 1059 THR A C 1
ATOM 813 O O . THR A 1 147 ? -22.933 -2.607 -57.170 1.00 51.37 1059 THR A O 1
ATOM 817 N N . GLY A 1 148 ? -22.641 -3.968 -55.390 1.00 51.57 1060 GLY A N 1
ATOM 818 C CA . GLY A 1 148 ? -21.771 -3.050 -54.670 1.00 42.98 1060 GLY A CA 1
ATOM 819 C C . GLY A 1 148 ? -20.433 -2.803 -55.337 1.00 48.26 1060 GLY A C 1
ATOM 820 O O . GLY A 1 148 ? -19.923 -1.676 -55.315 1.00 44.75 1060 GLY A O 1
ATOM 821 N N . CYS A 1 149 ? -19.825 -3.844 -55.901 1.00 34.50 1061 CYS A N 1
ATOM 822 C CA . CYS A 1 149 ? -18.527 -3.711 -56.544 1.00 46.96 1061 CYS A CA 1
ATOM 823 C C . CYS A 1 149 ? -18.592 -4.109 -58.010 1.00 49.09 1061 CYS A C 1
ATOM 824 O O . CYS A 1 149 ? -17.688 -4.756 -58.543 1.00 47.05 1061 CYS A O 1
ATOM 827 N N . ASN A 1 150 ? -19.679 -3.739 -58.676 1.00 55.69 1062 ASN A N 1
ATOM 828 C CA . ASN A 1 150 ? -19.870 -4.002 -60.097 1.00 58.88 1062 ASN A CA 1
ATOM 829 C C . ASN A 1 150 ? -20.008 -2.685 -60.859 1.00 55.13 1062 ASN A C 1
ATOM 830 O O . ASN A 1 150 ? -20.886 -2.506 -61.709 1.00 54.09 1062 ASN A O 1
ATOM 835 N N . ALA A 1 151 ? -19.142 -1.734 -60.520 1.00 46.53 1063 ALA A N 1
ATOM 836 C CA . ALA A 1 151 ? -18.901 -0.546 -61.330 1.00 52.36 1063 ALA A CA 1
ATOM 837 C C . ALA A 1 151 ? -17.391 -0.311 -61.364 1.00 52.38 1063 ALA A C 1
ATOM 838 O O . ALA A 1 151 ? -16.602 -1.107 -60.839 1.00 40.64 1063 ALA A O 1
ATOM 840 N N . GLY A 1 152 ? -16.977 0.786 -61.992 1.00 44.43 1064 GLY A N 1
ATOM 841 C CA . GLY A 1 152 ? -15.572 1.086 -62.127 1.00 40.28 1064 GLY A CA 1
ATOM 842 C C . GLY A 1 152 ? -14.894 0.189 -63.141 1.00 43.44 1064 GLY A C 1
ATOM 843 O O . GLY A 1 152 ? -15.528 -0.667 -63.769 1.00 44.83 1064 GLY A O 1
ATOM 844 N N . PRO A 1 153 ? -13.575 0.350 -63.294 1.00 33.86 1065 PRO A N 1
ATOM 845 C CA . PRO A 1 153 ? -12.862 -0.344 -64.387 1.00 35.46 1065 PRO A CA 1
ATOM 846 C C . PRO A 1 153 ? -12.990 -1.869 -64.380 1.00 39.26 1065 PRO A C 1
ATOM 847 O O . PRO A 1 153 ? -12.970 -2.487 -65.455 1.00 38.43 1065 PRO A O 1
ATOM 851 N N . ASP A 1 154 ? -13.121 -2.500 -63.210 1.00 34.22 1066 ASP A N 1
ATOM 852 C CA . ASP A 1 154 ? -13.130 -3.957 -63.106 1.00 31.76 1066 ASP A CA 1
ATOM 853 C C . ASP A 1 154 ? -14.356 -4.406 -62.315 1.00 29.64 1066 ASP A C 1
ATOM 854 O O . ASP A 1 154 ? -14.278 -5.073 -61.284 1.00 29.14 1066 ASP A O 1
ATOM 859 N N . ALA A 1 155 ? -15.516 -4.046 -62.837 1.00 34.28 1067 ALA A N 1
ATOM 860 C CA . ALA A 1 155 ? -16.781 -4.432 -62.239 1.00 33.85 1067 ALA A CA 1
ATOM 861 C C . ALA A 1 155 ? -16.871 -5.944 -62.012 1.00 32.25 1067 ALA A C 1
ATOM 862 O O . ALA A 1 155 ? -16.591 -6.744 -62.912 1.00 38.54 1067 ALA A O 1
ATOM 864 N N . GLY A 1 156 ? -17.254 -6.334 -60.793 1.00 32.95 1068 GLY A N 1
ATOM 865 C CA . GLY A 1 156 ? -17.622 -7.705 -60.505 1.00 32.53 1068 GLY A CA 1
ATOM 866 C C . GLY A 1 156 ? -16.491 -8.689 -60.290 1.00 30.10 1068 GLY A C 1
ATOM 867 O O . GLY A 1 156 ? -16.769 -9.899 -60.211 1.00 34.01 1068 GLY A O 1
ATOM 868 N N . VAL A 1 157 ? -15.237 -8.235 -60.229 1.00 30.52 1069 VAL A N 1
ATOM 869 C CA . VAL A 1 157 ? -14.136 -9.182 -60.054 1.00 28.33 1069 VAL A CA 1
ATOM 870 C C . VAL A 1 157 ? -14.162 -9.785 -58.657 1.00 30.51 1069 VAL A C 1
ATOM 871 O O . VAL A 1 157 ? -14.693 -9.210 -57.694 1.00 31.93 1069 VAL A O 1
ATOM 875 N N . LYS A 1 158 ? -13.527 -10.943 -58.539 1.00 28.02 1070 LYS A N 1
ATOM 876 C CA . LYS A 1 158 ? -13.294 -11.597 -57.264 1.00 24.89 1070 LYS A CA 1
ATOM 877 C C . LYS A 1 158 ? -11.809 -11.576 -56.960 1.00 24.90 1070 LYS A C 1
ATOM 878 O O . LYS A 1 158 ? -10.994 -12.053 -57.768 1.00 25.85 1070 LYS A O 1
ATOM 884 N N . PHE A 1 159 ? -11.470 -11.018 -55.801 1.00 25.24 1071 PHE A N 1
ATOM 885 C CA . PHE A 1 159 ? -10.146 -11.162 -55.200 1.00 22.83 1071 PHE A CA 1
ATOM 886 C C . PHE A 1 159 ? -10.208 -12.472 -54.436 1.00 26.94 1071 PHE A C 1
ATOM 887 O O . PHE A 1 159 ? -10.750 -12.522 -53.327 1.00 24.04 1071 PHE A O 1
ATOM 895 N N . ASP A 1 160 ? -9.669 -13.544 -55.025 1.00 25.94 1072 ASP A N 1
ATOM 896 C CA . ASP A 1 160 ? -9.872 -14.917 -54.578 1.00 23.32 1072 ASP A CA 1
ATOM 897 C C . ASP A 1 160 ? -8.561 -15.439 -53.997 1.00 24.82 1072 ASP A C 1
ATOM 898 O O . ASP A 1 160 ? -7.782 -16.108 -54.672 1.00 26.82 1072 ASP A O 1
ATOM 903 N N . SER A 1 161 ? -8.309 -15.106 -52.729 1.00 25.03 1073 SER A N 1
ATOM 904 C CA . SER A 1 161 ? -7.075 -15.545 -52.089 1.00 23.28 1073 SER A CA 1
ATOM 905 C C . SER A 1 161 ? -7.073 -17.036 -51.825 1.00 27.92 1073 SER A C 1
ATOM 906 O O . SER A 1 161 ? -8.036 -17.595 -51.293 1.00 27.82 1073 SER A O 1
ATOM 909 N N . ILE A 1 162 ? -5.966 -17.672 -52.185 1.00 27.63 1074 ILE A N 1
ATOM 910 C CA . ILE A 1 162 ? -5.679 -19.036 -51.787 1.00 25.92 1074 ILE A CA 1
ATOM 911 C C . ILE A 1 162 ? -4.913 -18.988 -50.471 1.00 26.56 1074 ILE A C 1
ATOM 912 O O . ILE A 1 162 ? -3.921 -18.265 -50.343 1.00 26.34 1074 ILE A O 1
ATOM 917 N N . ALA A 1 163 ? -5.436 -19.667 -49.461 1.00 31.03 1075 ALA A N 1
ATOM 918 C CA . ALA A 1 163 ? -4.768 -19.677 -48.175 1.00 30.31 1075 ALA A CA 1
ATOM 919 C C . ALA A 1 163 ? -3.445 -20.402 -48.341 1.00 30.25 1075 ALA A C 1
ATOM 920 O O . ALA A 1 163 ? -3.395 -21.496 -48.917 1.00 32.78 1075 ALA A O 1
ATOM 922 N N . THR A 1 164 ? -2.364 -19.778 -47.885 1.00 29.46 1076 THR A N 1
ATOM 923 C CA . THR A 1 164 ? -1.058 -20.416 -47.904 1.00 29.99 1076 THR A CA 1
ATOM 924 C C . THR A 1 164 ? -0.415 -20.261 -46.538 1.00 25.68 1076 THR A C 1
ATOM 925 O O . THR A 1 164 ? -0.858 -19.461 -45.705 1.00 27.67 1076 THR A O 1
ATOM 929 N N . SER A 1 165 ? 0.659 -21.036 -46.328 1.00 26.90 1077 SER A N 1
ATOM 930 C CA . SER A 1 165 ? 1.433 -20.914 -45.093 1.00 26.96 1077 SER A CA 1
ATOM 931 C C . SER A 1 165 ? 2.051 -19.533 -44.967 1.00 27.75 1077 SER A C 1
ATOM 932 O O . SER A 1 165 ? 2.240 -19.038 -43.851 1.00 28.96 1077 SER A O 1
ATOM 935 N N . TRP A 1 166 ? 2.401 -18.920 -46.093 1.00 25.39 1078 TRP A N 1
ATOM 936 C CA . TRP A 1 166 ? 2.958 -17.574 -46.054 1.00 22.26 1078 TRP A CA 1
ATOM 937 C C . TRP A 1 166 ? 1.920 -16.550 -45.612 1.00 23.97 1078 TRP A C 1
ATOM 938 O O . TRP A 1 166 ? 2.191 -15.712 -44.734 1.00 23.69 1078 TRP A O 1
ATOM 949 N N . GLY A 1 167 ? 0.737 -16.574 -46.233 1.00 20.86 1079 GLY A N 1
ATOM 950 C CA . GLY A 1 167 ? -0.314 -15.631 -45.888 1.00 23.67 1079 GLY A CA 1
ATOM 951 C C . GLY A 1 167 ? 0.176 -14.216 -46.101 1.00 22.78 1079 GLY A C 1
ATOM 952 O O . GLY A 1 167 ? 0.976 -13.941 -47.008 1.00 22.53 1079 GLY A O 1
ATOM 953 N N . GLY A 1 168 ? -0.326 -13.300 -45.280 1.00 19.80 1080 GLY A N 1
ATOM 954 C CA . GLY A 1 168 ? 0.089 -11.919 -45.365 1.00 17.72 1080 GLY A CA 1
ATOM 955 C C . GLY A 1 168 ? -0.531 -11.129 -44.236 1.00 17.09 1080 GLY A C 1
ATOM 956 O O . GLY A 1 168 ? -1.342 -11.647 -43.455 1.00 19.92 1080 GLY A O 1
ATOM 957 N N . PRO A 1 169 ? -0.136 -9.861 -44.100 1.00 17.47 1081 PRO A N 1
ATO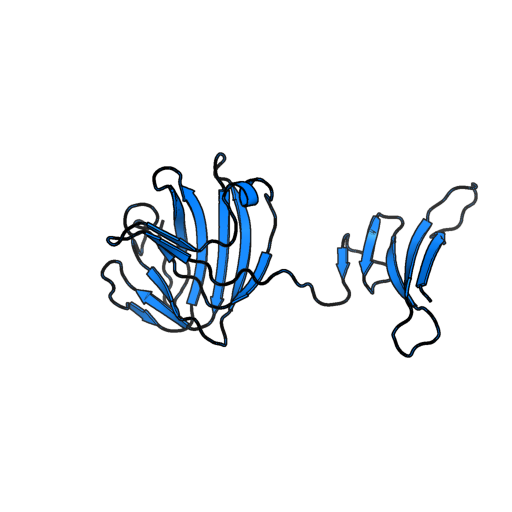M 958 C CA . PRO A 1 169 ? -0.663 -9.030 -43.010 1.00 15.85 1081 PRO A CA 1
ATOM 959 C C . PRO A 1 169 ? -2.000 -8.417 -43.380 1.00 19.54 1081 PRO A C 1
ATOM 960 O O . PRO A 1 169 ? -2.159 -7.848 -44.468 1.00 19.17 1081 PRO A O 1
ATOM 964 N N . TYR A 1 170 ? -2.938 -8.516 -42.456 1.00 18.52 1082 TYR A N 1
ATOM 965 C CA . TYR A 1 170 ? -4.180 -7.775 -42.470 1.00 17.33 1082 TYR A CA 1
ATOM 966 C C . TYR A 1 170 ? -3.989 -6.524 -41.634 1.00 19.38 1082 TYR A C 1
ATOM 967 O O . TYR A 1 170 ? -3.344 -6.548 -40.570 1.00 18.29 1082 TYR A O 1
ATOM 976 N N . LYS A 1 171 ? -4.680 -5.474 -42.070 1.00 17.98 1083 LYS A N 1
ATOM 977 C CA . LYS A 1 171 ? -4.935 -4.286 -41.264 1.00 17.02 1083 LYS A CA 1
ATOM 978 C C . LYS A 1 171 ? -6.428 -3.994 -41.385 1.00 17.04 1083 LYS A C 1
ATOM 979 O O . LYS A 1 171 ? -6.938 -3.817 -42.498 1.00 20.00 1083 LYS A O 1
ATOM 985 N N . VAL A 1 172 ? -7.133 -3.981 -40.265 1.00 16.19 1084 VAL A N 1
ATOM 986 C CA . VAL A 1 172 ? -8.552 -3.676 -40.254 1.00 16.47 1084 VAL A CA 1
ATOM 987 C C . VAL A 1 172 ? -8.831 -2.596 -39.224 1.00 17.76 1084 VAL A C 1
ATOM 988 O O . VAL A 1 172 ? -8.541 -2.770 -38.029 1.00 19.00 1084 VAL A O 1
ATOM 992 N N . ILE A 1 173 ? -9.421 -1.498 -39.669 1.00 18.03 1085 ILE A N 1
ATOM 993 C CA . ILE A 1 173 ? -9.839 -0.446 -38.752 1.00 18.24 1085 ILE A CA 1
ATOM 994 C C . ILE A 1 173 ? -11.354 -0.300 -38.833 1.00 18.38 1085 ILE A C 1
ATOM 995 O O . ILE A 1 173 ? -11.933 -0.365 -39.926 1.00 18.28 1085 ILE A O 1
ATOM 1000 N N . PHE A 1 174 ? -11.987 -0.121 -37.676 1.00 18.37 1086 PHE A N 1
ATOM 1001 C CA . PHE A 1 174 ? -13.442 -0.095 -37.563 1.00 17.48 1086 PHE A CA 1
ATOM 1002 C C . PHE A 1 174 ? -13.986 1.310 -37.826 1.00 20.05 1086 PHE A C 1
ATOM 1003 O O . PHE A 1 174 ? -13.453 2.311 -37.330 1.00 20.89 1086 PHE A O 1
ATOM 1011 N N . HIS A 1 175 ? -15.111 1.365 -38.530 1.00 18.68 1087 HIS A N 1
ATOM 1012 C CA . HIS A 1 175 ? -15.750 2.602 -38.993 1.00 19.62 1087 HIS A CA 1
ATOM 1013 C C . HIS A 1 175 ? -17.266 2.365 -39.068 1.00 21.88 1087 HIS A C 1
ATOM 1014 O O . HIS A 1 175 ? -17.801 1.388 -38.525 1.00 21.91 1087 HIS A O 1
ATOM 1021 N N . THR A 1 176 ? -17.988 3.268 -39.731 1.00 20.83 1088 THR A N 1
ATOM 1022 C CA . THR A 1 176 ? -19.443 3.236 -39.720 1.00 21.09 1088 THR A CA 1
ATOM 1023 C C . THR A 1 176 ? -19.974 3.905 -40.978 1.00 24.05 1088 THR A C 1
ATOM 1024 O O . THR A 1 176 ? -19.344 4.810 -41.527 1.00 27.61 1088 THR A O 1
ATOM 1028 N N . THR A 1 177 ? -21.123 3.418 -41.452 1.00 23.98 1089 THR A N 1
ATOM 1029 C CA . THR A 1 177 ? -21.881 4.142 -42.467 1.00 24.60 1089 THR A CA 1
ATOM 1030 C C . THR A 1 177 ? -22.676 5.290 -41.873 1.00 42.09 1089 THR A C 1
ATOM 1031 O O . THR A 1 177 ? -23.327 6.031 -42.622 1.00 44.66 1089 THR A O 1
ATOM 1035 N N . GLY A 1 178 ? -22.689 5.413 -40.547 1.00 34.81 1090 GLY A N 1
ATOM 1036 C CA . GLY A 1 178 ? -23.628 6.226 -39.845 1.00 35.25 1090 GLY A CA 1
ATOM 1037 C C . GLY A 1 178 ? -24.739 5.431 -39.189 1.00 42.27 1090 GLY A C 1
ATOM 1038 O O . GLY A 1 178 ? -25.303 5.885 -38.192 1.00 39.88 1090 GLY A O 1
ATOM 1039 N N . SER A 1 179 ? -25.063 4.251 -39.719 1.00 32.00 1091 SER A N 1
ATOM 1040 C CA . SER A 1 179 ? -26.023 3.366 -39.072 1.00 32.85 1091 SER A CA 1
ATOM 1041 C C . SER A 1 179 ? -25.461 1.997 -38.745 1.00 27.83 1091 SER A C 1
ATOM 1042 O O . SER A 1 179 ? -25.853 1.415 -37.731 1.00 39.10 1091 SER A O 1
ATOM 1045 N N . ASN A 1 180 ? -24.586 1.456 -39.581 1.00 24.75 1092 ASN A N 1
ATOM 1046 C CA . ASN A 1 180 ? -24.120 0.088 -39.441 1.00 27.23 1092 ASN A CA 1
ATOM 1047 C C . ASN A 1 180 ? -22.611 0.039 -39.486 1.00 22.59 1092 ASN A C 1
ATOM 1048 O O . ASN A 1 180 ? -21.949 0.968 -39.949 1.00 24.90 1092 ASN A O 1
ATOM 1053 N N . GLY A 1 181 ? -22.068 -1.085 -39.029 1.00 24.43 1093 GLY A N 1
ATOM 1054 C CA . GLY A 1 181 ? -20.632 -1.220 -38.965 1.00 21.76 1093 GLY A CA 1
ATOM 1055 C C . GLY A 1 181 ? -20.011 -1.231 -40.350 1.00 23.61 1093 GLY A C 1
ATOM 1056 O O . GLY A 1 181 ? -20.558 -1.792 -41.300 1.00 24.45 1093 GLY A O 1
ATOM 1057 N N . ALA A 1 182 ? -18.856 -0.593 -40.464 1.00 21.20 1094 ALA A N 1
ATOM 1058 C CA . ALA A 1 182 ? -18.046 -0.700 -41.656 1.00 20.82 1094 ALA A CA 1
ATOM 1059 C C . ALA A 1 182 ? -16.622 -1.006 -41.218 1.00 20.41 1094 ALA A C 1
ATOM 1060 O O . ALA A 1 182 ? -16.243 -0.720 -40.078 1.00 23.16 1094 ALA A O 1
ATOM 1062 N N . ILE A 1 183 ? -15.847 -1.630 -42.098 1.00 18.39 1095 ILE A N 1
ATOM 1063 C CA . ILE A 1 183 ? -14.429 -1.850 -41.851 1.00 17.48 1095 ILE A CA 1
ATOM 1064 C C . ILE A 1 183 ? -13.665 -1.399 -43.070 1.00 18.26 1095 ILE A C 1
ATOM 1065 O O . ILE A 1 183 ? -14.137 -1.548 -44.206 1.00 19.06 1095 ILE A O 1
ATOM 1070 N N . HIS A 1 184 ? -12.494 -0.804 -42.838 1.00 17.76 109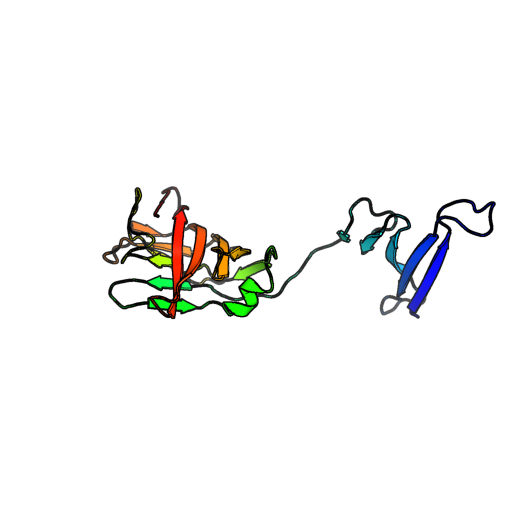6 HIS A N 1
ATOM 1071 C CA . HIS A 1 184 ? -11.508 -0.625 -43.890 1.00 18.07 1096 HIS A CA 1
ATOM 1072 C C . HIS A 1 184 ? -10.443 -1.693 -43.709 1.00 18.37 1096 HIS A C 1
ATOM 1073 O O . HIS A 1 184 ? -9.864 -1.829 -42.616 1.00 19.09 1096 HIS A O 1
ATOM 1080 N N . LEU A 1 185 ? -10.226 -2.475 -44.761 1.00 19.12 1097 LEU A N 1
ATOM 1081 C CA . LEU A 1 185 ? -9.403 -3.672 -44.718 1.00 18.31 1097 LEU A CA 1
ATOM 1082 C C . LEU A 1 185 ? -8.284 -3.573 -45.743 1.00 19.14 1097 LEU A C 1
ATOM 1083 O O . LEU A 1 185 ? -8.528 -3.226 -46.907 1.00 20.38 1097 LEU A O 1
ATOM 1088 N N . GLU A 1 186 ? -7.086 -3.926 -45.327 1.00 18.74 1098 GLU A N 1
ATOM 1089 C CA . GLU A 1 186 ? -5.932 -4.033 -46.199 1.00 19.30 1098 GLU A CA 1
ATOM 1090 C C . GLU A 1 186 ? -5.326 -5.420 -46.026 1.00 18.63 1098 GLU A C 1
ATOM 1091 O O . GLU A 1 186 ? -5.239 -5.936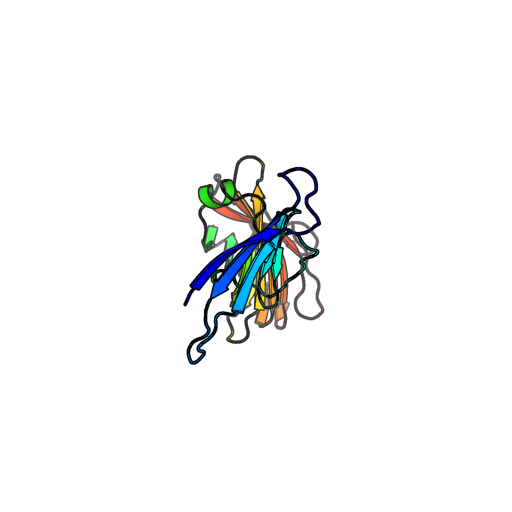 -44.902 1.00 19.24 1098 GLU A O 1
ATOM 1097 N N . TRP A 1 187 ? -4.871 -5.999 -47.134 1.00 17.45 1099 TRP A N 1
ATOM 1098 C CA . TRP A 1 187 ? -4.095 -7.230 -47.080 1.00 16.94 1099 TRP A CA 1
ATOM 1099 C C . TRP A 1 187 ? -3.177 -7.324 -48.282 1.00 18.05 1099 TRP A C 1
ATOM 1100 O O . TRP A 1 187 ? -3.550 -6.926 -49.389 1.00 18.78 1099 TRP A O 1
ATOM 1111 N N . SER A 1 188 ? -1.979 -7.885 -48.072 1.00 18.81 1100 SER A N 1
ATOM 1112 C CA . SER A 1 188 ? -1.050 -8.179 -49.163 1.00 20.09 1100 SER A CA 1
ATOM 1113 C C . SER A 1 188 ? -0.435 -9.534 -48.887 1.00 19.87 1100 SER A C 1
ATOM 1114 O O . SER A 1 188 ? -0.237 -9.893 -47.729 1.00 21.51 1100 SER A O 1
ATOM 1117 N N . GLY A 1 189 ? -0.066 -10.252 -49.930 1.00 20.15 1101 GLY A N 1
ATOM 1118 C CA . GLY A 1 189 ? 0.545 -11.550 -49.717 1.00 19.13 1101 GLY A CA 1
ATOM 1119 C C . GLY A 1 189 ? 0.350 -12.514 -50.863 1.00 19.99 1101 GLY A C 1
ATOM 1120 O O . GLY A 1 189 ? -0.004 -12.147 -51.985 1.00 22.87 1101 GLY A O 1
ATOM 1121 N N . TRP A 1 190 ? 0.623 -13.771 -50.546 1.00 24.46 1102 TRP A N 1
ATOM 1122 C CA . TRP A 1 190 ? 0.596 -14.884 -51.476 1.00 22.50 1102 TRP A CA 1
ATOM 1123 C C . TRP A 1 190 ? -0.450 -15.871 -50.984 1.00 22.05 1102 TRP A C 1
ATOM 1124 O O . TRP A 1 190 ? -0.594 -16.062 -49.774 1.00 25.15 1102 TRP A O 1
ATOM 1135 N N . GLN A 1 191 ? -1.218 -16.470 -51.893 1.00 23.08 1103 GLN A N 1
ATOM 1136 C CA . GLN A 1 191 ? -1.301 -16.333 -53.332 1.00 24.00 1103 GLN A CA 1
ATOM 1137 C C . GLN A 1 191 ? -2.727 -15.894 -53.623 1.00 25.23 1103 GLN A C 1
ATOM 1138 O O . GLN A 1 191 ? -3.647 -16.286 -52.906 1.00 26.83 1103 GLN A O 1
ATOM 1144 N N . VAL A 1 192 ? -2.948 -15.099 -54.666 1.00 22.02 1104 VAL A N 1
ATOM 1145 C CA . VAL A 1 192 ? -4.288 -14.599 -54.956 1.00 21.99 1104 VAL A CA 1
ATOM 1146 C C . VAL A 1 192 ? -4.603 -14.861 -56.420 1.00 26.83 1104 VAL A C 1
ATOM 1147 O O . VAL A 1 192 ? -3.769 -14.602 -57.296 1.00 27.05 1104 VAL A O 1
ATOM 1151 N N . SER A 1 193 ? -5.814 -15.375 -56.689 1.00 24.69 1105 SER A N 1
ATOM 1152 C CA . SER A 1 193 ? -6.344 -15.496 -58.037 1.00 24.84 1105 SER A CA 1
ATOM 1153 C C . SER A 1 193 ? -7.344 -14.363 -58.249 1.00 27.29 1105 SER A C 1
ATOM 1154 O O . SER A 1 193 ? -8.298 -14.221 -57.474 1.00 26.46 1105 SER A O 1
ATOM 1157 N N . LEU A 1 194 ? -7.097 -13.517 -59.248 1.00 31.12 1106 LEU A N 1
ATOM 1158 C CA . LEU A 1 194 ? -8.073 -12.524 -59.681 1.00 26.61 1106 LEU A CA 1
ATOM 1159 C C . LEU A 1 194 ? -8.944 -13.157 -60.755 1.00 27.31 1106 LEU A C 1
ATOM 1160 O O . LEU A 1 194 ? -8.431 -13.572 -61.812 1.00 29.84 1106 LEU A O 1
ATOM 1165 N N . LYS A 1 195 ? -10.252 -13.255 -60.467 1.00 26.74 1107 LYS A N 1
ATOM 1166 C CA . LYS A 1 195 ? -11.234 -13.822 -61.377 1.00 33.57 1107 LYS A CA 1
ATOM 1167 C C . LYS A 1 195 ? -12.222 -12.750 -61.817 1.00 29.40 1107 LYS A C 1
ATOM 1168 O O . LYS A 1 195 ? -12.488 -11.804 -61.074 1.00 30.50 1107 LYS A O 1
ATOM 1174 N N . ASN A 1 196 ? -12.757 -12.897 -63.029 1.00 30.24 1108 ASN A N 1
ATOM 1175 C CA . ASN A 1 196 ? -13.821 -12.003 -63.458 1.00 37.19 1108 ASN A CA 1
ATOM 1176 C C . ASN A 1 196 ? -15.149 -12.479 -62.870 1.00 32.91 1108 ASN A C 1
ATOM 1177 O O . ASN A 1 196 ? -15.223 -13.487 -62.164 1.00 33.52 1108 ASN A O 1
ATOM 1182 N N . SER A 1 197 ? -16.226 -11.759 -63.177 1.00 33.99 1109 SER A N 1
ATOM 1183 C CA . SER A 1 197 ? -17.524 -12.131 -62.631 1.00 41.42 1109 SER A CA 1
ATOM 1184 C C . SER A 1 197 ? -18.028 -13.465 -63.176 1.00 40.93 1109 SER A C 1
ATOM 1185 O O . SER A 1 197 ? -18.941 -14.052 -62.584 1.00 41.62 1109 SER A O 1
ATOM 1188 N N . ALA A 1 198 ? -17.468 -13.956 -64.288 1.00 34.36 1110 ALA A N 1
ATOM 1189 C CA . ALA A 1 198 ? -17.819 -15.259 -64.836 1.00 35.11 1110 ALA A CA 1
ATOM 1190 C C . ALA A 1 198 ? -16.983 -16.400 -64.267 1.00 38.27 1110 ALA A C 1
ATOM 1191 O O . ALA A 1 198 ? -17.196 -17.554 -64.652 1.00 40.43 1110 ALA A O 1
ATOM 1193 N N . GLY A 1 199 ? -16.047 -16.111 -63.368 1.00 36.00 1111 GLY A N 1
ATOM 1194 C CA . GLY A 1 199 ? -15.195 -17.121 -62.790 1.00 37.08 1111 GLY A CA 1
ATOM 1195 C C . GLY A 1 199 ? -13.901 -17.361 -63.531 1.00 38.30 1111 GLY A C 1
ATOM 1196 O O . GLY A 1 199 ? -13.111 -18.207 -63.090 1.00 38.49 1111 GLY A O 1
ATOM 1197 N N . THR A 1 200 ? -13.656 -16.642 -64.633 1.00 36.34 1112 THR A N 1
ATOM 1198 C CA . THR A 1 200 ? -12.446 -16.824 -65.433 1.00 38.03 1112 THR A CA 1
ATOM 1199 C C . THR A 1 200 ? -11.248 -16.191 -64.736 1.00 38.03 1112 THR A C 1
ATOM 1200 O O . THR A 1 200 ? -11.235 -14.980 -64.467 1.00 35.91 1112 THR A O 1
ATOM 1204 N N . GLU A 1 201 ? -10.230 -17.008 -64.462 1.00 35.87 1113 GLU A N 1
ATOM 1205 C CA . GLU A 1 201 ? -9.013 -16.500 -63.853 1.00 35.36 1113 GLU A CA 1
ATOM 1206 C C . GLU A 1 201 ? -8.327 -15.534 -64.808 1.00 36.02 1113 GLU A C 1
ATOM 1207 O O . GLU A 1 201 ? -7.923 -15.911 -65.916 1.00 39.40 1113 GLU A O 1
ATOM 1213 N N . LEU A 1 202 ? -8.231 -14.280 -64.375 1.00 39.00 1114 LEU A N 1
ATOM 1214 C CA . LEU A 1 202 ? -7.515 -13.254 -65.120 1.00 33.12 1114 LEU A CA 1
ATOM 1215 C C . LEU A 1 202 ? -6.046 -13.251 -64.752 1.00 39.96 1114 LEU A C 1
ATOM 1216 O O . LEU A 1 202 ? -5.197 -12.959 -65.601 1.00 36.75 1114 LEU A O 1
ATOM 1221 N N . ALA A 1 203 ? -5.727 -13.581 -63.507 1.00 31.21 1115 ALA A N 1
ATOM 1222 C CA . ALA A 1 203 ? -4.315 -13.587 -63.133 1.00 35.96 1115 ALA A CA 1
ATOM 1223 C C . ALA A 1 203 ? -4.186 -14.286 -61.795 1.00 31.62 1115 ALA A C 1
ATOM 1224 O O . ALA A 1 203 ? -5.170 -14.445 -61.076 1.00 33.58 1115 ALA A O 1
ATOM 1226 N N . ILE A 1 204 ? -2.965 -14.710 -61.473 1.00 29.97 1116 ILE A N 1
ATOM 1227 C CA . ILE A 1 204 ? -2.710 -15.411 -60.216 1.00 27.99 1116 ILE A CA 1
ATOM 1228 C C . ILE A 1 204 ? -1.272 -15.149 -59.788 1.00 30.08 1116 ILE A C 1
ATOM 1229 O O . ILE A 1 204 ? -0.338 -15.244 -60.595 1.00 29.60 1116 ILE A O 1
ATOM 1234 N N . GLY A 1 205 ? -1.100 -14.829 -58.516 1.00 26.04 1117 GLY A N 1
ATOM 1235 C CA . GLY A 1 205 ? 0.233 -14.582 -58.002 1.00 23.43 1117 GLY A CA 1
ATOM 1236 C C . GLY A 1 205 ? 0.198 -13.821 -56.701 1.00 23.62 1117 GLY A C 1
ATOM 1237 O O . GLY A 1 205 ? -0.549 -14.179 -55.789 1.00 24.31 1117 GLY A O 1
ATOM 1238 N N . MET A 1 206 ? 1.007 -12.787 -56.577 1.00 23.62 1118 MET A N 1
ATOM 1239 C CA . MET A 1 206 ? 0.963 -11.943 -55.393 1.00 21.71 1118 MET A CA 1
ATOM 1240 C C . MET A 1 206 ? -0.253 -11.032 -55.496 1.00 24.31 1118 MET A C 1
ATOM 1241 O O . MET A 1 206 ? -0.603 -10.580 -56.582 1.00 24.36 1118 MET A O 1
ATOM 1246 N N . GLY A 1 207 ? -0.903 -10.764 -54.377 1.00 23.93 1119 GLY A N 1
ATOM 1247 C CA . GLY A 1 207 ? -2.089 -9.928 -54.390 1.00 22.46 1119 GLY A CA 1
ATOM 1248 C C . GLY A 1 207 ? -2.090 -8.931 -53.256 1.00 21.27 1119 GLY A C 1
ATOM 1249 O O . GLY A 1 207 ? -1.631 -9.207 -52.148 1.00 22.40 1119 GLY A O 1
ATOM 1250 N N . GLN A 1 208 ? -2.643 -7.754 -53.547 1.00 19.62 1120 GLN A N 1
ATOM 1251 C CA . GLN A 1 208 ? -2.853 -6.726 -52.541 1.00 18.40 1120 GLN A CA 1
ATOM 1252 C C . GLN A 1 208 ? -4.258 -6.167 -52.730 1.00 18.61 1120 GLN A C 1
ATOM 1253 O O . GLN A 1 208 ? -4.707 -5.981 -53.860 1.00 20.23 1120 GLN A O 1
ATOM 1259 N N . VAL A 1 209 ? -4.927 -5.860 -51.634 1.00 17.00 1121 VAL A N 1
ATOM 1260 C CA . VAL A 1 209 ? -6.238 -5.226 -51.720 1.00 20.80 1121 VAL A CA 1
ATOM 1261 C C . VAL A 1 209 ? -6.426 -4.218 -50.595 1.00 18.77 1121 VAL A C 1
ATOM 1262 O O . VAL A 1 209 ? -6.023 -4.449 -49.443 1.00 19.44 1121 VAL A O 1
ATOM 1266 N N . PHE A 1 210 ? -7.050 -3.089 -50.940 1.00 19.18 1122 PHE A N 1
ATOM 1267 C CA . PHE A 1 210 ? -7.730 -2.239 -49.981 1.00 21.09 1122 PHE A CA 1
ATOM 1268 C C . PHE A 1 210 ? -9.217 -2.361 -50.291 1.00 21.12 1122 PHE A C 1
ATOM 1269 O O . PHE A 1 210 ? -9.634 -2.180 -51.443 1.00 21.80 1122 PHE A O 1
ATOM 1277 N N . ALA A 1 211 ? -10.020 -2.641 -49.266 1.00 19.10 1123 ALA A N 1
ATOM 1278 C CA . ALA A 1 211 ? -11.446 -2.834 -49.451 1.00 20.52 1123 ALA A CA 1
ATOM 1279 C C . ALA A 1 211 ? -12.203 -2.201 -48.293 1.00 18.76 1123 ALA A C 1
ATOM 1280 O O . ALA A 1 211 ? -11.723 -2.182 -47.154 1.00 19.17 1123 ALA A O 1
ATOM 1282 N N . THR A 1 212 ? -13.408 -1.712 -48.578 1.00 17.85 1124 THR A N 1
ATOM 1283 C CA . THR A 1 212 ? -14.307 -1.218 -47.539 1.00 19.07 1124 THR A CA 1
ATOM 1284 C C . THR A 1 212 ? -15.529 -2.102 -47.528 1.00 17.32 1124 THR A C 1
ATOM 1285 O O . THR A 1 212 ? -16.170 -2.284 -48.566 1.00 21.81 1124 THR A O 1
ATOM 1289 N N . LEU A 1 213 ? -15.821 -2.688 -46.366 1.00 21.21 1125 LEU A N 1
ATOM 1290 C CA . LEU A 1 213 ? -16.964 -3.595 -46.226 1.00 19.76 1125 LEU A CA 1
ATOM 1291 C C . LEU A 1 213 ? -17.938 -2.980 -45.234 1.00 23.33 1125 LEU A C 1
ATOM 1292 O O . LEU A 1 213 ? -17.541 -2.260 -44.321 1.00 21.70 1125 LEU A O 1
ATOM 1297 N N . HIS A 1 214 ? -19.217 -3.294 -45.377 1.00 21.36 1126 HIS A N 1
ATOM 1298 C CA . HIS A 1 214 ? -20.166 -2.843 -44.377 1.00 23.57 1126 HIS A CA 1
ATOM 1299 C C . HIS A 1 214 ? -21.260 -3.873 -44.170 1.00 22.97 1126 HIS A C 1
ATOM 1300 O O . HIS A 1 214 ? -21.556 -4.694 -45.043 1.00 24.11 1126 HIS A O 1
ATOM 1307 N N . TYR A 1 215 ? -21.887 -3.799 -43.000 1.00 23.99 1127 TYR A N 1
ATOM 1308 C CA . TYR A 1 215 ? -22.978 -4.703 -42.695 1.00 24.21 1127 TYR A CA 1
ATOM 1309 C C . TYR A 1 215 ? -24.221 -4.125 -43.336 1.00 27.97 1127 TYR A C 1
ATOM 1310 O O . TYR A 1 215 ? -24.656 -3.031 -42.960 1.00 28.08 1127 TYR A O 1
ATOM 1319 N N . ASP A 1 216 ? -24.783 -4.842 -44.316 1.00 25.91 1128 ASP A N 1
ATOM 1320 C CA . ASP A 1 216 ? -25.951 -4.365 -45.046 1.00 27.60 1128 ASP A CA 1
ATOM 1321 C C . ASP A 1 216 ? -27.192 -5.090 -44.573 1.00 29.13 1128 ASP A C 1
ATOM 1322 O O . ASP A 1 216 ? -27.368 -6.270 -44.898 1.00 30.18 1128 ASP A O 1
ATOM 1327 N N . PRO A 1 217 ? -28.073 -4.436 -43.816 1.00 28.33 1129 PRO A N 1
ATOM 1328 C CA . PRO A 1 217 ? -29.282 -5.117 -43.340 1.00 29.02 1129 PRO A CA 1
ATOM 1329 C C . PRO A 1 217 ? -30.196 -5.603 -44.461 1.00 30.57 1129 PRO A C 1
ATOM 1330 O O . PRO A 1 217 ? -30.988 -6.543 -44.261 1.00 33.18 1129 PRO A O 1
ATOM 1334 N N . ALA A 1 218 ? -30.145 -4.965 -45.636 1.00 31.86 1130 ALA A N 1
ATOM 1335 C CA . ALA A 1 218 ? -31.024 -5.373 -46.727 1.00 33.21 1130 ALA A CA 1
ATOM 1336 C C . ALA A 1 218 ? -30.700 -6.768 -47.244 1.00 33.81 1130 ALA A C 1
ATOM 1337 O O . ALA A 1 218 ? -31.550 -7.382 -47.896 1.00 37.73 1130 ALA A O 1
ATOM 1339 N N . VAL A 1 219 ? -29.498 -7.275 -46.977 1.00 35.84 1131 VAL A N 1
ATOM 1340 C CA . VAL A 1 219 ? -29.126 -8.645 -47.307 1.00 35.12 1131 VAL A CA 1
ATOM 1341 C C . VAL A 1 219 ? -28.639 -9.425 -46.086 1.00 35.40 1131 VAL A C 1
ATOM 1342 O O . VAL A 1 219 ? -28.091 -10.528 -46.231 1.00 37.12 1131 VAL A O 1
ATOM 1346 N N . SER A 1 220 ? -28.833 -8.875 -44.884 1.00 33.13 1132 SER A N 1
ATOM 1347 C CA . SER A 1 220 ? -28.508 -9.551 -43.625 1.00 31.69 1132 SER A CA 1
ATOM 1348 C C . SER A 1 220 ? -27.062 -10.038 -43.556 1.00 30.03 1132 SER A C 1
ATOM 1349 O O . SER A 1 220 ? -26.775 -11.102 -43.009 1.00 34.55 1132 SER A O 1
ATOM 1352 N N . ASN A 1 221 ? -26.124 -9.249 -44.073 1.00 30.79 1133 ASN A N 1
ATOM 1353 C CA . ASN A 1 221 ? -24.728 -9.674 -44.012 1.00 27.76 1133 ASN A CA 1
ATOM 1354 C C . ASN A 1 221 ? -23.810 -8.564 -44.491 1.00 30.86 1133 ASN A C 1
ATOM 1355 O O . ASN A 1 221 ? -24.251 -7.551 -45.056 1.00 27.81 1133 ASN A O 1
ATOM 1360 N N . TRP A 1 222 ? -22.515 -8.810 -44.290 1.00 26.74 1134 TRP A N 1
ATOM 1361 C CA . TRP A 1 222 ? -21.461 -7.924 -44.752 1.00 23.53 1134 TRP A CA 1
ATOM 1362 C C . TRP A 1 222 ? -21.314 -8.043 -46.267 1.00 27.31 1134 TRP A C 1
ATOM 1363 O O . TRP A 1 222 ? -21.517 -9.115 -46.849 1.00 27.06 1134 TRP A O 1
ATOM 1374 N N . ARG A 1 223 ? -20.963 -6.921 -46.899 1.00 24.31 1135 ARG A N 1
ATOM 1375 C CA . ARG A 1 223 ? -20.777 -6.840 -48.341 1.00 24.08 1135 ARG A CA 1
ATOM 1376 C C . ARG A 1 223 ? -19.621 -5.896 -48.626 1.00 25.19 1135 ARG A C 1
ATOM 1377 O O . ARG A 1 223 ? -19.340 -4.985 -47.851 1.00 25.12 1135 ARG A O 1
ATOM 1385 N N . VAL A 1 224 ? -19.007 -6.076 -49.788 1.00 24.81 1136 VAL A N 1
ATOM 1386 C CA . VAL A 1 224 ? -17.951 -5.183 -50.255 1.00 22.49 1136 VAL A CA 1
ATOM 1387 C C . VAL A 1 224 ? -18.585 -3.977 -50.933 1.00 25.35 1136 VAL A C 1
ATOM 1388 O O . VAL A 1 224 ? -19.340 -4.129 -51.896 1.00 26.86 1136 VAL A O 1
ATOM 1392 N N . GLU A 1 225 ? -18.268 -2.779 -50.448 1.00 24.78 1137 GLU A N 1
ATOM 1393 C CA . GLU A 1 225 ? -18.777 -1.561 -51.066 1.00 25.44 1137 GLU A CA 1
ATOM 1394 C C . GLU A 1 225 ? -17.866 -1.070 -52.183 1.00 26.40 1137 GLU A C 1
ATOM 1395 O O . GLU A 1 225 ? -18.347 -0.626 -53.237 1.00 26.69 1137 GLU A O 1
ATOM 1401 N N . HIS A 1 226 ? -16.555 -1.145 -51.975 1.00 24.97 1138 HIS A N 1
ATOM 1402 C CA . HIS A 1 226 ? -15.592 -0.798 -53.012 1.00 24.81 1138 HIS A CA 1
ATOM 1403 C C . HIS A 1 226 ? -14.233 -1.378 -52.636 1.00 22.41 1138 HIS A C 1
ATOM 1404 O O . HIS A 1 226 ? -13.929 -1.591 -51.461 1.00 21.53 1138 HIS A O 1
ATOM 1411 N N . MET A 1 227 ? -13.421 -1.648 -53.642 1.00 21.24 1139 MET A N 1
ATOM 1412 C CA . MET A 1 227 ? -12.097 -2.159 -53.358 1.00 21.90 1139 MET A CA 1
ATOM 1413 C C . MET A 1 227 ? -11.212 -1.917 -54.560 1.00 21.75 1139 MET A C 1
ATOM 1414 O O . MET A 1 227 ? -11.690 -1.736 -55.678 1.00 22.77 1139 MET A O 1
ATOM 1419 N N . PHE A 1 228 ? -9.907 -1.908 -54.304 1.00 21.57 1140 PHE A N 1
ATOM 1420 C CA . PHE A 1 228 ? -8.926 -1.792 -55.377 1.00 20.76 1140 PHE A CA 1
ATOM 1421 C C . PHE A 1 228 ? -7.619 -2.374 -54.902 1.00 20.01 1140 PHE A C 1
ATOM 1422 O O . PHE A 1 228 ? -7.365 -2.458 -53.700 1.00 20.54 1140 PHE A O 1
ATOM 1430 N N . GLY A 1 229 ? -6.824 -2.827 -55.850 1.00 21.50 1141 GLY A N 1
ATOM 1431 C CA . GLY A 1 229 ? -5.548 -3.415 -55.507 1.00 24.62 1141 GLY A CA 1
ATOM 1432 C C . GLY A 1 229 ? -4.863 -3.933 -56.739 1.00 20.14 1141 GLY A C 1
ATOM 1433 O O . GLY A 1 229 ? -4.995 -3.372 -57.825 1.00 22.72 1141 GLY A O 1
ATOM 1434 N N . ARG A 1 230 ? -4.159 -5.048 -56.585 1.00 19.66 1142 ARG A N 1
ATOM 1435 C CA . ARG A 1 230 ? -3.398 -5.568 -57.701 1.00 24.73 1142 ARG A CA 1
ATOM 1436 C C 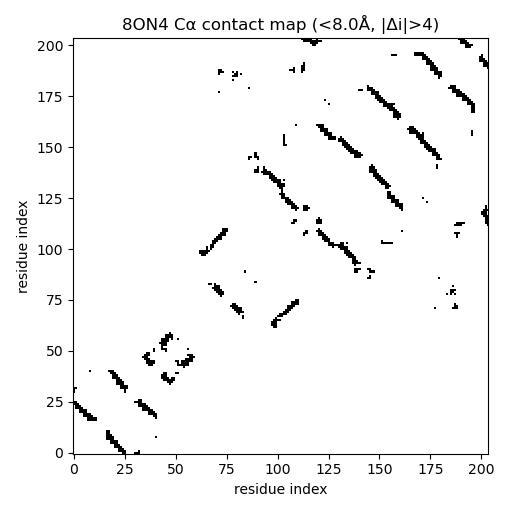. ARG A 1 230 ? -3.190 -7.055 -57.532 1.00 21.36 1142 ARG A C 1
ATOM 1437 O O . ARG A 1 230 ? -3.093 -7.566 -56.414 1.00 21.85 1142 ARG A O 1
ATOM 1445 N N . ILE A 1 231 ? -3.117 -7.743 -58.667 1.00 21.76 1143 ILE A N 1
ATOM 1446 C CA . ILE A 1 231 ? -2.567 -9.085 -58.709 1.00 26.71 1143 ILE A CA 1
ATOM 1447 C C . ILE A 1 231 ? -1.369 -9.010 -59.639 1.00 23.02 1143 ILE A C 1
ATOM 1448 O O . ILE A 1 231 ? -1.494 -8.549 -60.779 1.00 25.54 1143 ILE A O 1
ATOM 1453 N N . ASN A 1 232 ? -0.199 -9.413 -59.131 1.00 23.37 1144 ASN A N 1
ATOM 1454 C CA . ASN A 1 232 ? 1.066 -9.180 -59.827 1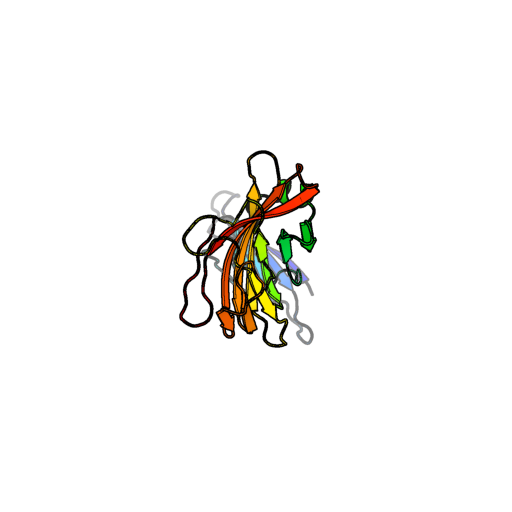.00 24.32 1144 ASN A CA 1
ATOM 1455 C C . ASN A 1 232 ? 1.164 -7.710 -60.228 1.00 25.21 1144 ASN A C 1
ATOM 1456 O O . ASN A 1 232 ? 1.023 -6.832 -59.371 1.00 26.10 1144 ASN A O 1
ATOM 1461 N N . ASN A 1 233 ? 1.360 -7.419 -61.517 1.00 24.64 1145 ASN A N 1
ATOM 1462 C CA . ASN A 1 233 ? 1.458 -6.038 -61.982 1.00 25.42 1145 ASN A CA 1
ATOM 1463 C C . ASN A 1 233 ? 0.132 -5.458 -62.463 1.00 28.32 1145 ASN A C 1
ATOM 1464 O O . ASN A 1 233 ? 0.107 -4.306 -62.907 1.00 28.27 1145 ASN A O 1
ATOM 1469 N N . THR A 1 234 ? -0.958 -6.217 -62.395 1.00 26.88 1146 THR A N 1
ATOM 1470 C CA . THR A 1 234 ? -2.256 -5.762 -62.886 1.00 27.05 1146 THR A CA 1
ATOM 1471 C C . THR A 1 234 ? -3.070 -5.097 -61.782 1.00 22.76 1146 THR A C 1
ATOM 1472 O O . THR A 1 234 ? -3.521 -5.763 -60.842 1.00 25.63 1146 THR A O 1
ATOM 1476 N N . ASN A 1 235 ? -3.275 -3.787 -61.911 1.00 26.74 1147 ASN A N 1
ATOM 1477 C CA . ASN A 1 235 ? -4.170 -3.083 -61.009 1.00 23.74 1147 ASN A CA 1
ATOM 1478 C C . ASN A 1 235 ? -5.614 -3.446 -61.347 1.00 29.76 1147 ASN A C 1
ATOM 1479 O O . ASN A 1 235 ? -5.973 -3.612 -62.520 1.00 30.54 1147 ASN A O 1
ATOM 1484 N N . PHE A 1 236 ? -6.450 -3.537 -60.308 1.00 24.75 1148 PHE A N 1
ATOM 1485 C CA . PHE A 1 236 ? -7.896 -3.645 -60.461 1.00 24.91 1148 PHE A CA 1
ATOM 1486 C C . PHE A 1 236 ? -8.596 -2.650 -59.544 1.00 23.36 1148 PHE A C 1
ATOM 1487 O O . PHE A 1 236 ? -8.082 -2.294 -58.480 1.00 23.02 1148 PHE A O 1
ATOM 1495 N N . THR A 1 237 ? -9.795 -2.235 -59.951 1.00 24.68 1149 THR A N 1
ATOM 1496 C CA . THR A 1 237 ? -10.595 -1.285 -59.181 1.00 26.92 1149 THR A CA 1
ATOM 1497 C C . THR A 1 237 ? -12.074 -1.542 -59.416 1.00 28.05 1149 THR A C 1
ATOM 1498 O O . THR A 1 237 ? -12.511 -1.594 -60.565 1.00 28.64 1149 THR A O 1
ATOM 1502 N N . CYS A 1 238 ? -12.858 -1.637 -58.342 1.00 23.71 1150 CYS A N 1
ATOM 1503 C CA . CYS A 1 238 ? -14.301 -1.691 -58.532 1.00 27.01 1150 CYS A CA 1
ATOM 1504 C C . CYS A 1 238 ? -15.002 -0.928 -57.429 1.00 26.61 1150 CYS A C 1
ATOM 1505 O O . CYS A 1 238 ? -14.489 -0.800 -56.317 1.00 27.09 1150 CYS A O 1
ATOM 1508 N N . TRP A 1 239 ? -16.190 -0.433 -57.749 1.00 28.17 1151 TRP A N 1
ATOM 1509 C CA . TRP A 1 239 ? -16.993 0.243 -56.748 1.00 29.21 1151 TRP A CA 1
ATOM 1510 C C . TRP A 1 239 ? -18.447 0.136 -57.142 1.00 46.06 1151 TRP A C 1
ATOM 1511 O O . TRP A 1 239 ? -19.298 0.753 -56.509 1.00 50.91 1151 TRP A O 1
#

Radius of gyration: 23.64 Å; Cα contacts (8 Å, |Δi|>4): 561; chains: 1; bounding box: 49×44×65 Å

Sequence (204 aa):
NASINFVATEAHTASAGGAKIIFNTTNNGATGSTEKVVIDQNGNVGVGVGAPTAKMDVNGGIKQPNYGIISAVRNSGGVTASMPWTNAYVLAHQGEMMMHQWVAGGGPIILQDSVTGCNAGPDAGVKFDSIATSWGGPYKVIFHTTGSNGAIHLEWSGWQVSLKNSAGTELAIGMGQVFATLHYDPAVSNWRVEHMFGRINNTNFTCW

Secondary structure (DSSP, 8-state):
-EEEEEEESS--SSS---EEEEEEEPPTT-SS-EEEEEE-TTS-EEES-SS--SSEEESS----------EEEEETTEEEEE-SS-HHHHHHTTT-EEEEEESPPEEEETTTTT-SSTTTT-EEEEPP-SS-EEEEEEEEESSSSEEEEEEEEEEEEEEE-TTS-EEEEEEEEEEEEEEEETTTTEEEEEEEEEEETTEEEEE-